Protein AF-A0A7S0TBX0-F1 (afdb_monomer_lite)

Structure (mmCIF, N/CA/C/O backbone):
data_AF-A0A7S0TBX0-F1
#
_entry.id   AF-A0A7S0TBX0-F1
#
loop_
_atom_site.group_PDB
_atom_site.id
_atom_site.type_symbol
_atom_site.label_atom_id
_atom_site.label_alt_id
_atom_site.label_comp_id
_atom_site.label_asym_id
_atom_site.label_entity_id
_atom_site.label_seq_id
_atom_site.pdbx_PDB_ins_code
_atom_site.Cartn_x
_atom_site.Cartn_y
_atom_site.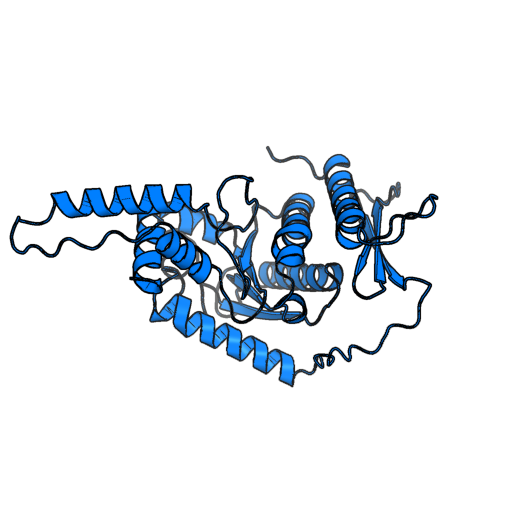Cartn_z
_atom_site.occupancy
_atom_site.B_iso_or_equiv
_atom_site.auth_seq_id
_atom_site.auth_comp_id
_atom_site.auth_asym_id
_atom_site.auth_atom_id
_atom_site.pdbx_PDB_model_num
ATOM 1 N N . GLY A 1 1 ? -6.986 20.442 -12.619 1.00 27.06 1 GLY A N 1
ATOM 2 C CA . GLY A 1 1 ? -6.125 20.319 -13.803 1.00 27.06 1 GLY A CA 1
ATOM 3 C C . GLY A 1 1 ? -4.778 19.903 -13.292 1.00 27.06 1 GLY A C 1
ATOM 4 O O . GLY A 1 1 ? -4.196 20.670 -12.537 1.00 27.06 1 GLY A O 1
ATOM 5 N N . LEU A 1 2 ? -4.399 18.658 -13.557 1.00 30.69 2 LEU A N 1
ATOM 6 C CA . LEU A 1 2 ? -3.119 18.088 -13.146 1.00 30.69 2 LEU A CA 1
ATOM 7 C C . LEU A 1 2 ? -1.989 18.675 -14.009 1.00 30.69 2 LEU A C 1
ATOM 9 O O . LEU A 1 2 ? -2.280 19.197 -15.091 1.00 30.69 2 LEU A O 1
ATOM 13 N N . PRO A 1 3 ? -0.737 18.668 -13.520 1.00 38.88 3 PRO A N 1
ATOM 14 C CA . PRO A 1 3 ? 0.398 19.069 -14.328 1.00 38.88 3 PRO A CA 1
ATOM 15 C C . PRO A 1 3 ? 0.511 18.099 -15.503 1.00 38.88 3 PRO A C 1
ATOM 17 O O . PRO A 1 3 ? 0.642 16.897 -15.311 1.00 38.88 3 PRO A O 1
ATOM 20 N N . ASP A 1 4 ? 0.426 18.673 -16.698 1.00 50.03 4 ASP A N 1
ATOM 21 C CA . ASP A 1 4 ? 0.830 18.119 -17.991 1.00 50.03 4 ASP A CA 1
ATOM 22 C C . ASP A 1 4 ? 2.037 17.176 -17.810 1.00 50.03 4 ASP A C 1
ATOM 24 O O . ASP A 1 4 ? 2.900 17.497 -16.976 1.00 50.03 4 ASP A O 1
ATOM 28 N N . ALA A 1 5 ? 2.105 16.053 -18.546 1.00 53.59 5 ALA A N 1
ATOM 29 C CA . ALA A 1 5 ? 3.255 15.136 -18.635 1.00 53.59 5 ALA A CA 1
ATOM 30 C C . ALA A 1 5 ? 4.479 15.876 -19.197 1.00 53.59 5 ALA A C 1
ATOM 32 O O . ALA A 1 5 ? 4.970 15.680 -20.306 1.00 53.59 5 ALA A O 1
ATOM 33 N N . SER A 1 6 ? 4.925 16.835 -18.413 1.00 66.81 6 SER A N 1
ATOM 34 C CA . SER A 1 6 ? 5.703 17.973 -18.819 1.00 66.81 6 SER A CA 1
ATOM 35 C C . SER A 1 6 ? 7.125 17.715 -18.387 1.00 66.81 6 SER A C 1
ATOM 37 O O . SER A 1 6 ? 7.411 17.005 -17.420 1.00 66.81 6 SER A O 1
ATOM 39 N N . THR A 1 7 ? 8.051 18.322 -19.112 1.00 70.62 7 THR A N 1
ATOM 40 C CA . THR A 1 7 ? 9.474 18.260 -18.792 1.00 70.62 7 THR A CA 1
ATOM 41 C C . THR A 1 7 ? 9.793 18.471 -17.295 1.00 70.62 7 THR A C 1
ATOM 43 O O . THR A 1 7 ? 10.629 17.720 -16.794 1.00 70.62 7 THR A O 1
ATOM 46 N N . PRO A 1 8 ? 9.114 19.371 -16.544 1.00 72.50 8 PRO A N 1
ATOM 47 C CA . PRO A 1 8 ? 9.291 19.517 -15.096 1.00 72.50 8 PRO A CA 1
ATOM 48 C C . PRO A 1 8 ? 9.040 18.254 -14.267 1.00 72.50 8 PRO A C 1
ATOM 50 O O . PRO A 1 8 ? 9.755 18.011 -13.302 1.00 72.50 8 PRO A O 1
ATOM 53 N N . LEU A 1 9 ? 8.052 17.432 -14.623 1.00 66.06 9 LEU A N 1
ATOM 54 C CA . LEU A 1 9 ? 7.728 16.219 -13.872 1.00 66.06 9 LEU A CA 1
ATOM 55 C C . LEU A 1 9 ? 8.803 15.144 -14.057 1.00 66.06 9 LEU A C 1
ATOM 57 O O . LEU A 1 9 ? 9.247 14.510 -13.102 1.00 66.06 9 LEU A O 1
ATOM 61 N N . VAL A 1 10 ? 9.271 14.991 -15.294 1.00 70.81 10 VAL A N 1
ATOM 62 C CA . VAL A 1 10 ? 10.383 14.097 -15.614 1.00 70.81 10 VAL A CA 1
ATOM 63 C C . VAL A 1 10 ? 11.691 14.573 -14.976 1.00 70.81 10 VAL A C 1
ATOM 65 O O . VAL A 1 10 ? 12.468 13.761 -14.470 1.00 70.81 10 VAL A O 1
ATOM 68 N N . GLN A 1 11 ? 11.921 15.886 -14.939 1.00 75.56 11 GLN A N 1
ATOM 69 C CA . GLN A 1 11 ? 13.038 16.473 -14.200 1.00 75.56 11 GLN A CA 1
ATOM 70 C C . GLN A 1 11 ? 12.936 16.178 -12.702 1.00 75.56 11 GLN A C 1
ATOM 72 O O . GLN A 1 11 ? 13.914 15.703 -12.135 1.00 75.56 11 GLN A O 1
ATOM 77 N N . ASN A 1 12 ? 11.754 16.333 -12.099 1.00 72.69 12 ASN A N 1
ATOM 78 C CA . ASN A 1 12 ? 11.514 15.991 -10.697 1.00 72.69 12 ASN A CA 1
ATOM 79 C C . ASN A 1 12 ? 11.826 14.511 -10.410 1.00 72.69 12 ASN A C 1
ATOM 81 O O . ASN A 1 12 ? 12.498 14.194 -9.436 1.00 72.69 12 ASN A O 1
ATOM 85 N N . PHE A 1 13 ? 11.443 13.585 -11.296 1.00 71.94 13 PHE A N 1
ATOM 86 C CA . PHE A 1 13 ? 11.823 12.177 -11.138 1.00 71.94 13 PHE A CA 1
ATOM 87 C C . PHE A 1 13 ? 13.350 11.976 -11.160 1.00 71.94 13 PHE A C 1
ATOM 89 O O . PHE A 1 13 ? 13.894 11.237 -10.337 1.00 71.94 13 PHE A O 1
ATOM 96 N N . CYS A 1 14 ? 14.064 12.640 -12.075 1.00 76.19 14 CYS A N 1
ATOM 97 C CA . CYS A 1 14 ? 15.528 12.573 -12.123 1.00 76.19 14 CYS A CA 1
ATOM 98 C C . CYS A 1 14 ? 16.164 13.160 -10.852 1.00 76.19 14 CYS A C 1
ATOM 100 O O . CYS A 1 14 ? 17.121 12.594 -10.326 1.00 76.19 14 CYS A O 1
ATOM 102 N N . GLU A 1 15 ? 15.607 14.257 -10.335 1.00 77.19 15 GLU A N 1
ATOM 103 C CA . GLU A 1 15 ? 16.015 14.883 -9.074 1.00 77.19 15 GLU A CA 1
ATOM 104 C C . GLU A 1 15 ? 15.764 13.970 -7.871 1.00 77.19 15 GLU A C 1
ATOM 106 O O . GLU A 1 15 ? 16.625 13.873 -7.003 1.00 77.19 15 GLU A O 1
ATOM 111 N N . ILE A 1 16 ? 14.645 13.239 -7.835 1.00 71.31 16 ILE A N 1
ATOM 112 C CA . ILE A 1 16 ? 14.356 12.244 -6.793 1.00 71.31 16 ILE A CA 1
ATOM 113 C C . ILE A 1 16 ? 15.412 11.132 -6.815 1.00 71.31 16 ILE A C 1
ATOM 115 O O . ILE A 1 16 ? 15.954 10.785 -5.766 1.00 71.31 16 ILE A O 1
ATOM 119 N N . VAL A 1 17 ? 15.749 10.597 -7.993 1.00 70.19 17 VAL A N 1
ATOM 120 C CA . VAL A 1 17 ? 16.795 9.567 -8.128 1.00 70.19 17 VAL A CA 1
ATOM 121 C C . VAL A 1 17 ? 18.168 10.094 -7.683 1.00 70.19 17 VAL A C 1
ATOM 123 O O . VAL A 1 17 ? 18.938 9.373 -7.046 1.00 70.19 17 VAL A O 1
ATOM 126 N N . GLU A 1 18 ? 18.469 11.364 -7.948 1.00 71.94 18 GLU A N 1
ATOM 127 C CA . GLU A 1 18 ? 19.698 12.018 -7.485 1.00 71.94 18 GLU A CA 1
ATOM 128 C C . GLU A 1 18 ? 19.690 12.300 -5.972 1.00 71.94 18 GLU A C 1
ATOM 130 O O . GLU A 1 18 ? 20.695 12.121 -5.281 1.00 71.94 18 GLU A O 1
ATOM 135 N N . TRP A 1 19 ? 18.550 12.685 -5.408 1.00 71.25 19 TRP A N 1
ATOM 136 C CA . TRP A 1 19 ? 18.401 12.829 -3.966 1.00 71.25 19 TRP A CA 1
ATOM 137 C C . TRP A 1 19 ? 18.621 11.486 -3.256 1.00 71.25 19 TRP A C 1
ATOM 139 O O . TRP A 1 19 ? 19.367 11.433 -2.272 1.00 71.25 19 TRP A O 1
ATOM 149 N N . MET A 1 20 ? 18.067 10.390 -3.795 1.00 63.75 20 MET A N 1
ATOM 150 C CA . MET A 1 20 ? 18.318 9.034 -3.290 1.00 63.75 20 MET A CA 1
ATOM 151 C C . MET A 1 20 ? 19.805 8.716 -3.277 1.00 63.75 20 MET A C 1
ATOM 153 O O . MET A 1 20 ? 20.296 8.196 -2.282 1.00 63.75 20 MET A O 1
ATOM 157 N N . ARG A 1 21 ? 20.546 9.085 -4.331 1.00 64.88 21 ARG A N 1
ATOM 158 C CA . ARG A 1 21 ? 22.006 8.963 -4.332 1.00 64.88 21 ARG A CA 1
ATOM 159 C C . ARG A 1 21 ? 22.614 9.656 -3.133 1.00 64.88 21 ARG A C 1
ATOM 161 O O . ARG A 1 21 ? 23.317 9.017 -2.360 1.00 64.88 21 ARG A O 1
ATOM 168 N N . THR A 1 22 ? 22.394 10.957 -3.000 1.00 63.06 22 THR A N 1
ATOM 169 C CA . THR A 1 22 ? 23.067 11.739 -1.956 1.00 63.06 22 THR A CA 1
ATOM 170 C C . THR A 1 22 ? 22.754 11.206 -0.560 1.00 63.06 22 THR A C 1
ATOM 172 O O . THR A 1 22 ? 23.666 11.033 0.237 1.00 63.06 22 THR A O 1
ATOM 175 N N . THR A 1 23 ? 21.498 10.834 -0.317 1.00 58.25 23 THR A N 1
ATOM 176 C CA . THR A 1 23 ? 21.022 10.357 0.986 1.00 58.25 23 THR A CA 1
ATOM 177 C C . THR A 1 23 ? 21.464 8.926 1.296 1.00 58.25 23 THR A C 1
ATOM 179 O O . THR A 1 23 ? 21.736 8.609 2.446 1.00 58.25 23 THR A O 1
ATOM 182 N N . MET A 1 24 ? 21.558 8.049 0.289 1.00 55.91 24 MET A N 1
ATOM 183 C CA . MET A 1 24 ? 21.962 6.645 0.480 1.00 55.91 24 MET A CA 1
ATOM 184 C C . MET A 1 24 ? 23.482 6.433 0.463 1.00 55.91 24 MET A C 1
ATOM 186 O O . MET A 1 24 ? 23.951 5.380 0.881 1.00 55.91 24 MET A O 1
ATOM 190 N N . THR A 1 25 ? 24.254 7.407 -0.030 1.00 58.00 25 THR A N 1
ATOM 191 C CA . THR A 1 25 ? 25.727 7.331 -0.104 1.00 58.00 25 THR A CA 1
ATOM 192 C C . THR A 1 25 ? 26.446 8.132 0.979 1.00 58.00 25 THR A C 1
ATOM 194 O O . THR A 1 25 ? 27.655 7.967 1.157 1.00 58.00 25 THR A O 1
ATOM 197 N N . SER A 1 26 ? 25.738 8.997 1.712 1.00 46.97 26 SER A N 1
ATOM 198 C CA . SER A 1 26 ? 26.344 9.839 2.739 1.00 46.97 26 SER A CA 1
ATOM 199 C C . SER A 1 26 ? 26.545 9.065 4.038 1.00 46.97 26 SER A C 1
ATOM 201 O O . SER A 1 26 ? 25.736 9.175 4.951 1.00 46.97 26 SER A O 1
ATOM 203 N N . ASP A 1 27 ? 27.636 8.308 4.114 1.00 45.06 27 ASP A N 1
ATOM 204 C CA . ASP A 1 27 ? 28.291 8.073 5.405 1.00 45.06 27 ASP A CA 1
ATOM 205 C C . ASP A 1 27 ? 29.826 7.932 5.352 1.00 45.06 27 ASP A C 1
ATOM 207 O O . ASP A 1 27 ? 30.432 7.783 6.411 1.00 45.06 27 ASP A O 1
ATOM 211 N N . SER A 1 28 ? 30.520 8.066 4.204 1.00 46.00 28 SER A N 1
ATOM 212 C CA . SER A 1 28 ? 32.000 8.120 4.279 1.00 46.00 28 SER A CA 1
ATOM 213 C C . SER A 1 28 ? 32.825 8.737 3.148 1.00 46.00 28 SER A C 1
ATOM 215 O O . SER A 1 28 ? 33.947 9.126 3.450 1.00 46.00 28 SER A O 1
ATOM 217 N N . ASP A 1 29 ? 32.369 8.866 1.899 1.00 45.38 29 ASP A N 1
ATOM 218 C CA . ASP A 1 29 ? 33.303 9.217 0.810 1.00 45.38 29 ASP A CA 1
ATOM 219 C C . ASP A 1 29 ? 32.909 10.479 0.033 1.00 45.38 29 ASP A C 1
ATOM 221 O O . ASP A 1 29 ? 32.288 10.445 -1.031 1.00 45.38 29 ASP A O 1
ATOM 225 N N . GLU A 1 30 ? 33.347 11.631 0.544 1.00 48.03 30 GLU A N 1
ATOM 226 C CA . GLU A 1 30 ? 33.528 12.824 -0.282 1.00 48.03 30 GLU A CA 1
ATOM 227 C C . GLU A 1 30 ? 34.750 12.627 -1.188 1.00 48.03 30 GLU A C 1
ATOM 229 O O . GLU A 1 30 ? 35.883 12.894 -0.788 1.00 48.03 30 GLU A O 1
ATOM 234 N N . THR A 1 31 ? 34.559 12.216 -2.446 1.00 44.03 31 THR A N 1
ATOM 235 C CA . THR A 1 31 ? 35.464 12.670 -3.515 1.00 44.03 31 THR A CA 1
ATOM 236 C C . THR A 1 31 ? 34.878 12.592 -4.928 1.00 44.03 31 THR A C 1
ATOM 238 O O . THR A 1 31 ? 34.505 11.544 -5.442 1.00 44.03 31 THR A O 1
ATOM 241 N N . THR A 1 32 ? 34.986 13.744 -5.598 1.00 42.97 32 THR A N 1
ATOM 242 C CA . THR A 1 32 ? 35.076 14.005 -7.050 1.00 42.97 32 THR A CA 1
ATOM 243 C C . THR A 1 32 ? 33.821 14.046 -7.936 1.00 42.97 32 THR A C 1
ATOM 245 O O . THR A 1 32 ? 33.108 13.075 -8.155 1.00 42.97 32 THR A O 1
ATOM 248 N N . LYS A 1 33 ? 33.644 15.240 -8.527 1.00 51.22 33 LYS A N 1
ATOM 249 C CA . LYS A 1 33 ? 32.707 15.627 -9.589 1.00 51.22 33 LYS A CA 1
ATOM 250 C C . LYS A 1 33 ? 33.219 15.181 -10.966 1.00 51.22 33 LYS A C 1
ATOM 252 O O . LYS A 1 33 ? 34.377 15.456 -11.273 1.00 51.22 33 LYS A O 1
ATOM 257 N N . ASN A 1 34 ? 32.346 14.580 -11.783 1.00 42.44 34 ASN A N 1
ATOM 258 C CA . ASN A 1 34 ? 32.056 14.966 -13.180 1.00 42.44 34 ASN A CA 1
ATOM 259 C C . ASN A 1 34 ? 30.991 14.032 -13.814 1.00 42.44 34 ASN A C 1
ATOM 261 O O . ASN A 1 34 ? 31.174 12.822 -13.884 1.00 42.44 34 ASN A O 1
ATOM 265 N N . ASP A 1 35 ? 29.884 14.639 -14.259 1.00 45.72 35 ASP A N 1
ATOM 266 C CA . ASP A 1 35 ? 28.924 14.282 -15.329 1.00 45.72 35 ASP A CA 1
ATOM 267 C C . ASP A 1 35 ? 28.340 12.857 -15.497 1.00 45.72 35 ASP A C 1
ATOM 269 O O . ASP A 1 35 ? 27.821 12.514 -16.561 1.00 45.72 35 ASP A O 1
ATOM 273 N N . ALA A 1 36 ? 28.245 12.050 -14.437 1.00 40.94 36 ALA A N 1
ATOM 274 C CA . ALA A 1 36 ? 27.310 10.915 -14.403 1.00 40.94 36 ALA A CA 1
ATOM 275 C C . ALA A 1 36 ? 26.697 10.683 -13.005 1.00 40.94 36 ALA A C 1
ATOM 277 O O . ALA A 1 36 ? 27.384 10.351 -12.041 1.00 40.94 36 ALA A O 1
ATOM 278 N N . ILE A 1 37 ? 25.374 10.858 -12.937 1.00 48.72 37 ILE A N 1
ATOM 279 C CA . ILE A 1 37 ? 24.465 10.778 -11.774 1.00 48.72 37 ILE A CA 1
ATOM 280 C C . ILE A 1 37 ? 24.397 9.331 -11.261 1.00 48.72 37 ILE A C 1
ATOM 282 O O . ILE A 1 37 ? 24.228 8.434 -12.078 1.00 48.72 37 ILE A O 1
ATOM 286 N N . SER A 1 38 ? 24.587 9.080 -9.958 1.00 39.62 38 SER A N 1
ATOM 287 C CA . SER A 1 38 ? 24.980 7.736 -9.488 1.00 39.62 38 SER A CA 1
ATOM 288 C C . SER A 1 38 ? 24.600 7.288 -8.037 1.00 39.62 38 SER A C 1
ATOM 290 O O . SER A 1 38 ? 25.426 7.450 -7.149 1.00 39.62 38 SER A O 1
ATOM 292 N N . ALA A 1 39 ? 23.455 6.642 -7.741 1.00 44.56 39 ALA A N 1
ATOM 293 C CA . ALA A 1 39 ? 23.039 6.223 -6.367 1.00 44.56 39 ALA A CA 1
ATOM 294 C C . ALA A 1 39 ? 23.514 4.838 -5.869 1.00 44.56 39 ALA A C 1
ATOM 296 O O . ALA A 1 39 ? 23.017 3.844 -6.378 1.00 44.56 39 ALA A O 1
ATOM 297 N N . VAL A 1 40 ? 24.381 4.733 -4.846 1.00 48.28 40 VAL A N 1
ATOM 298 C CA . VAL A 1 40 ? 24.902 3.432 -4.353 1.00 48.28 40 VAL A CA 1
ATOM 299 C C . VAL A 1 40 ? 23.925 2.715 -3.397 1.00 48.28 40 VAL A C 1
ATOM 301 O O . VAL A 1 40 ? 23.662 3.203 -2.306 1.00 48.28 40 VAL A O 1
ATOM 304 N N . TYR A 1 41 ? 23.463 1.513 -3.754 1.00 48.78 41 TYR A N 1
ATOM 305 C CA . TYR A 1 41 ? 22.804 0.532 -2.881 1.00 48.78 41 TYR A CA 1
ATOM 306 C C . TYR A 1 41 ? 23.353 -0.871 -3.199 1.00 48.78 41 TYR A C 1
ATOM 308 O O . TYR A 1 41 ? 23.362 -1.295 -4.358 1.00 48.78 41 TYR A O 1
ATOM 316 N N . ASN A 1 42 ? 23.863 -1.595 -2.193 1.00 56.12 42 ASN A N 1
ATOM 317 C CA . ASN A 1 42 ? 24.517 -2.909 -2.356 1.00 56.12 42 ASN A CA 1
ATOM 318 C C . ASN A 1 42 ? 25.659 -2.935 -3.398 1.00 56.12 42 ASN A C 1
ATOM 320 O O . ASN A 1 42 ? 25.803 -3.898 -4.150 1.00 56.12 42 ASN A O 1
ATOM 324 N N . GLY A 1 43 ? 26.457 -1.864 -3.479 1.00 60.12 43 GLY A N 1
ATOM 325 C CA . GLY A 1 43 ? 27.540 -1.749 -4.464 1.00 60.12 43 GLY A CA 1
ATOM 326 C C . GLY A 1 43 ? 27.062 -1.456 -5.890 1.00 60.12 43 GLY A C 1
ATOM 327 O O . GLY A 1 43 ? 27.843 -1.583 -6.828 1.00 60.12 43 GLY A O 1
ATOM 328 N N . PHE A 1 44 ? 25.802 -1.059 -6.080 1.00 57.25 44 PHE A N 1
ATOM 329 C CA . PHE A 1 44 ? 25.268 -0.629 -7.371 1.00 57.25 44 PHE A CA 1
ATOM 330 C C . PHE A 1 44 ? 24.807 0.803 -7.317 1.00 57.25 44 PHE A C 1
ATOM 332 O O . PHE A 1 44 ? 24.099 1.186 -6.406 1.00 57.25 44 PHE A O 1
ATOM 339 N N . VAL A 1 45 ? 25.174 1.537 -8.344 1.00 65.50 45 VAL A N 1
ATOM 340 C CA . VAL A 1 45 ? 24.876 2.923 -8.603 1.00 65.50 45 VAL A CA 1
ATOM 341 C C . VAL A 1 45 ? 23.632 3.043 -9.500 1.00 65.50 45 VAL A C 1
ATOM 343 O O . VAL A 1 45 ? 23.616 2.449 -10.578 1.00 65.50 45 VAL A O 1
ATOM 346 N N . LEU A 1 46 ? 22.621 3.830 -9.118 1.00 64.38 46 LEU A N 1
ATOM 347 C CA . LEU A 1 46 ? 21.504 4.186 -9.994 1.00 64.38 46 LEU A CA 1
ATOM 348 C C . LEU A 1 46 ? 21.703 5.546 -10.676 1.00 64.38 46 LEU A C 1
ATOM 350 O O . LEU A 1 46 ? 21.801 6.572 -10.006 1.00 64.38 46 LEU A O 1
ATOM 354 N N . LYS A 1 47 ? 21.658 5.553 -12.008 1.00 74.25 47 LYS A N 1
ATOM 355 C CA . LYS A 1 47 ? 21.573 6.746 -12.846 1.00 74.25 47 LYS A CA 1
ATOM 356 C C . LYS A 1 47 ? 20.175 6.901 -13.443 1.00 74.25 47 LYS A C 1
ATOM 358 O O . LYS A 1 47 ? 19.666 5.964 -14.055 1.00 74.25 47 LYS A O 1
ATOM 363 N N . ALA A 1 48 ? 19.584 8.087 -13.318 1.00 76.62 48 ALA A N 1
ATOM 364 C CA . ALA A 1 48 ? 18.447 8.510 -14.133 1.00 76.62 48 ALA A CA 1
ATOM 365 C C . ALA A 1 48 ? 18.885 9.615 -15.092 1.00 76.62 48 ALA A C 1
ATOM 367 O O . ALA A 1 48 ? 19.577 10.552 -14.696 1.00 76.62 48 ALA A O 1
ATOM 368 N N . GLU A 1 49 ? 18.494 9.498 -16.355 1.00 81.44 49 GLU A N 1
ATOM 369 C CA . GLU A 1 49 ? 18.821 10.465 -17.393 1.00 81.44 49 GLU A CA 1
ATOM 370 C C . GLU A 1 49 ? 17.580 10.778 -18.219 1.00 81.44 49 GLU A C 1
ATOM 372 O O . GLU A 1 49 ? 16.964 9.889 -18.810 1.00 81.44 49 GLU A O 1
ATOM 377 N N . PHE A 1 50 ? 17.223 12.059 -18.277 1.00 80.31 50 PHE A N 1
ATOM 378 C CA . PHE A 1 50 ? 16.178 12.525 -19.171 1.00 80.31 50 PHE A CA 1
ATOM 379 C C . PHE A 1 50 ? 16.669 12.470 -20.624 1.00 80.31 50 PHE A C 1
ATOM 381 O O . PHE A 1 50 ? 17.594 13.193 -21.001 1.00 80.31 50 PHE A O 1
ATOM 388 N N . ILE A 1 51 ? 16.037 11.633 -21.446 1.00 83.69 51 ILE A N 1
ATOM 389 C CA . ILE A 1 51 ? 16.329 11.522 -22.872 1.00 83.69 51 ILE A CA 1
ATOM 390 C C . ILE A 1 51 ? 15.548 12.607 -23.617 1.00 83.69 51 ILE A C 1
ATOM 392 O O . ILE A 1 51 ? 14.331 12.526 -23.783 1.00 83.69 51 ILE A O 1
ATOM 396 N N . LYS A 1 52 ? 16.273 13.612 -24.113 1.00 75.44 52 LYS A N 1
ATOM 397 C CA . LYS A 1 52 ? 15.757 14.608 -25.061 1.00 75.44 52 LYS A CA 1
ATOM 398 C C . LYS A 1 52 ? 15.972 14.115 -26.492 1.00 75.44 52 LYS A C 1
ATOM 400 O O . LYS A 1 52 ? 16.855 14.606 -27.189 1.00 75.44 52 LYS A O 1
ATOM 405 N N . GLU A 1 53 ? 15.217 13.112 -26.919 1.00 77.88 53 GLU A N 1
ATOM 406 C CA . GLU A 1 53 ? 15.220 12.687 -28.322 1.00 77.88 53 GLU A CA 1
ATOM 407 C C . GLU A 1 53 ? 14.115 13.415 -29.089 1.00 77.88 53 GLU A C 1
ATOM 409 O O . GLU A 1 53 ? 12.944 13.282 -28.757 1.00 77.88 53 GLU A O 1
ATOM 414 N N . GLU A 1 54 ? 14.474 14.131 -30.161 1.00 67.56 54 GLU A N 1
ATOM 415 C CA . GLU A 1 54 ? 13.522 14.863 -31.024 1.00 67.56 54 GLU A CA 1
ATOM 416 C C . GLU A 1 54 ? 12.457 13.966 -31.680 1.00 67.56 54 GLU A C 1
ATOM 418 O O . GLU A 1 54 ? 11.494 14.467 -32.250 1.00 67.56 54 GLU A O 1
ATOM 423 N N . LYS A 1 55 ? 12.639 12.641 -31.641 1.00 76.50 55 LYS A N 1
ATOM 424 C CA . LYS A 1 55 ? 11.731 11.655 -32.243 1.00 76.50 55 LYS A CA 1
ATOM 425 C C . LYS A 1 55 ? 10.735 11.048 -31.260 1.00 76.50 55 LYS A C 1
ATOM 427 O O . LYS A 1 55 ? 9.867 10.295 -31.695 1.00 76.50 55 LYS A O 1
ATOM 432 N N . LEU A 1 56 ? 10.892 11.300 -29.964 1.00 65.50 56 LEU A N 1
ATOM 433 C CA . LEU A 1 56 ? 9.971 10.810 -28.951 1.00 65.50 56 LEU A CA 1
ATOM 434 C C . LEU A 1 56 ? 9.028 11.956 -28.592 1.00 65.50 56 LEU A C 1
ATOM 436 O O . LEU A 1 56 ? 9.442 12.935 -27.980 1.00 65.50 56 LEU A O 1
ATOM 440 N N . ASP A 1 57 ? 7.753 11.811 -28.948 1.00 74.50 57 ASP A N 1
ATOM 441 C CA . ASP A 1 57 ? 6.704 12.786 -28.605 1.00 74.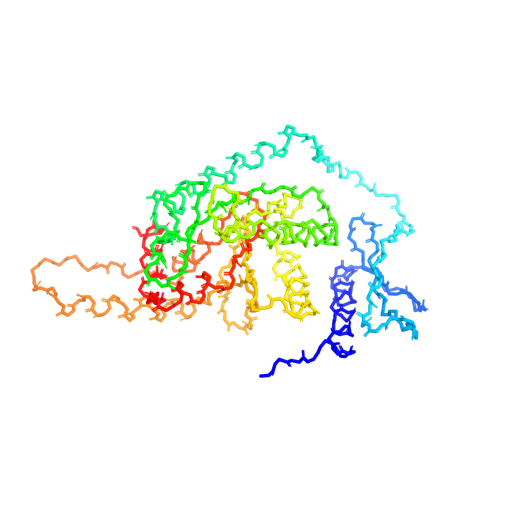50 57 ASP A CA 1
ATOM 442 C C . ASP A 1 57 ? 6.399 12.826 -27.094 1.00 74.50 57 ASP A C 1
ATOM 444 O O . ASP A 1 57 ? 5.609 13.647 -26.635 1.00 74.50 57 ASP A O 1
ATOM 448 N N . ILE A 1 58 ? 7.027 11.942 -26.312 1.00 70.88 58 ILE A N 1
ATOM 449 C CA . ILE A 1 58 ? 6.831 11.799 -24.872 1.00 70.88 58 ILE A CA 1
ATOM 450 C C . ILE A 1 58 ? 8.157 11.969 -24.112 1.00 70.88 58 ILE A C 1
ATOM 452 O O . ILE A 1 58 ? 9.162 11.334 -24.459 1.00 70.88 58 ILE A O 1
ATOM 456 N N . PRO A 1 59 ? 8.186 12.786 -23.042 1.00 71.56 59 PRO A N 1
ATOM 457 C CA . PRO A 1 59 ? 9.334 12.876 -22.150 1.00 71.56 59 PRO A CA 1
ATOM 458 C C . PRO A 1 59 ? 9.740 11.497 -21.615 1.00 71.56 59 PRO A C 1
ATOM 460 O O . PRO A 1 59 ? 8.969 10.830 -20.933 1.00 71.56 59 PRO A O 1
ATOM 463 N N . THR A 1 60 ? 10.960 11.060 -21.932 1.00 72.06 60 THR A N 1
ATOM 464 C CA . THR A 1 60 ? 11.429 9.699 -21.634 1.00 72.06 60 THR A CA 1
ATOM 465 C C . THR A 1 60 ? 12.606 9.730 -20.667 1.00 72.06 60 THR A C 1
ATOM 467 O O . THR A 1 60 ? 13.531 10.519 -20.836 1.00 72.06 60 THR A O 1
ATOM 470 N N . ILE A 1 61 ? 12.608 8.848 -19.667 1.00 74.25 61 ILE A N 1
ATOM 471 C CA . ILE A 1 61 ? 13.723 8.693 -18.724 1.00 74.25 61 ILE A CA 1
ATOM 472 C C . ILE A 1 61 ? 14.403 7.354 -18.975 1.00 74.25 61 ILE A C 1
ATOM 474 O O . ILE A 1 61 ? 13.757 6.307 -18.949 1.00 74.25 61 ILE A O 1
ATOM 478 N N . ARG A 1 62 ? 15.723 7.377 -19.165 1.00 78.25 62 ARG A N 1
ATOM 479 C CA . ARG A 1 62 ? 16.551 6.175 -19.082 1.00 78.25 62 ARG A CA 1
ATOM 480 C C . ARG A 1 62 ? 17.010 5.985 -17.655 1.00 78.25 62 ARG A C 1
ATOM 482 O O . ARG A 1 62 ? 17.597 6.886 -17.063 1.00 78.25 62 ARG A O 1
ATOM 489 N N . LEU A 1 63 ? 16.799 4.781 -17.147 1.00 71.88 63 LEU A N 1
ATOM 490 C CA . LEU A 1 63 ? 17.347 4.362 -15.873 1.00 71.88 63 LEU A CA 1
ATOM 491 C C . LEU A 1 63 ? 18.413 3.298 -16.101 1.00 71.88 63 LEU A C 1
ATOM 493 O O . LEU A 1 63 ? 18.166 2.310 -16.791 1.00 71.88 63 LEU A O 1
ATOM 497 N N . GLU A 1 64 ? 19.593 3.498 -15.528 1.00 73.56 64 GLU A N 1
ATOM 498 C CA . GLU A 1 64 ? 20.734 2.604 -15.695 1.00 73.56 64 GLU A CA 1
ATOM 499 C C . GLU A 1 64 ? 21.308 2.201 -14.339 1.00 73.56 64 GLU A C 1
ATOM 501 O O . GLU A 1 64 ? 21.583 3.040 -13.480 1.00 73.56 64 GLU A O 1
ATOM 506 N N . ARG A 1 65 ? 21.506 0.893 -14.162 1.00 67.50 65 ARG A N 1
ATOM 507 C CA . ARG A 1 65 ? 22.181 0.316 -13.001 1.00 67.50 65 ARG A CA 1
ATOM 508 C C . ARG A 1 65 ? 23.652 0.101 -13.341 1.00 67.50 65 ARG A C 1
ATOM 510 O O . ARG A 1 65 ? 23.966 -0.700 -14.216 1.00 67.50 65 ARG A O 1
ATOM 517 N N . ILE A 1 66 ? 24.541 0.763 -12.614 1.00 72.81 66 ILE A N 1
ATOM 518 C CA . ILE A 1 66 ? 25.992 0.710 -12.804 1.00 72.81 66 ILE A CA 1
ATOM 519 C C . ILE A 1 66 ? 26.604 -0.036 -11.615 1.00 72.81 66 ILE A C 1
ATOM 521 O O . ILE A 1 66 ? 26.287 0.253 -10.468 1.00 72.81 66 ILE A O 1
ATOM 525 N N . SER A 1 67 ? 27.471 -1.018 -11.845 1.00 66.12 67 SER A N 1
ATOM 526 C CA . SER A 1 67 ? 28.227 -1.644 -10.751 1.00 66.12 67 SER A CA 1
ATOM 527 C C . SER A 1 67 ? 29.246 -0.639 -10.212 1.00 66.12 67 SER A C 1
ATOM 529 O O . SER A 1 67 ? 30.043 -0.116 -10.991 1.00 66.12 67 SER A O 1
ATOM 531 N N . SER A 1 68 ? 29.235 -0.357 -8.908 1.00 61.78 68 SER A N 1
ATOM 532 C CA . SER A 1 68 ? 30.219 0.539 -8.302 1.00 61.78 68 SER A CA 1
ATOM 533 C C . SER A 1 68 ? 31.611 -0.069 -8.474 1.00 61.78 68 SER A C 1
ATOM 535 O O . SER A 1 68 ? 31.832 -1.213 -8.061 1.00 61.78 68 SER A O 1
ATOM 537 N N . PRO A 1 69 ? 32.570 0.648 -9.079 1.00 62.47 69 PRO A N 1
ATOM 538 C CA . PRO A 1 69 ? 33.957 0.253 -8.974 1.00 62.47 69 PRO A CA 1
ATOM 539 C C . PRO A 1 69 ? 34.385 0.471 -7.515 1.00 62.47 69 PRO A C 1
ATOM 541 O O . PRO A 1 69 ? 33.967 1.439 -6.890 1.00 62.47 69 PRO A O 1
ATOM 544 N N . VAL A 1 70 ? 35.262 -0.393 -7.007 1.00 55.09 70 VAL A N 1
ATOM 545 C CA . VAL A 1 70 ? 35.975 -0.309 -5.714 1.00 55.09 70 VAL A CA 1
ATOM 546 C C . VAL A 1 70 ? 35.374 -1.093 -4.535 1.00 55.09 70 VAL A C 1
ATOM 548 O O . VAL A 1 70 ? 34.276 -0.840 -4.058 1.00 55.09 70 VAL A O 1
ATOM 551 N N . GLY A 1 71 ? 36.229 -1.983 -4.009 1.00 51.06 71 GLY A N 1
ATOM 552 C CA . GLY A 1 71 ? 36.294 -2.349 -2.594 1.00 51.06 71 GLY A CA 1
ATOM 553 C C . GLY A 1 71 ? 35.761 -3.736 -2.265 1.00 51.06 71 GLY A C 1
ATOM 554 O O . GLY A 1 71 ? 34.570 -3.904 -2.061 1.00 51.06 71 GLY A O 1
ATOM 555 N N . SER A 1 72 ? 36.651 -4.725 -2.157 1.00 50.53 72 SER A N 1
ATOM 556 C CA . SER A 1 72 ? 36.380 -6.061 -1.610 1.00 50.53 72 SER A CA 1
ATOM 557 C C . SER A 1 72 ? 35.489 -6.000 -0.359 1.00 50.53 72 SER A C 1
ATOM 559 O O . SER A 1 72 ? 35.961 -5.658 0.726 1.00 50.53 72 SER A O 1
ATOM 561 N N . SER A 1 73 ? 34.207 -6.327 -0.511 1.00 49.22 73 SER A N 1
ATOM 562 C CA . SER A 1 73 ? 33.232 -6.304 0.574 1.00 49.22 73 SER A CA 1
ATOM 563 C C . SER A 1 73 ? 33.541 -7.403 1.588 1.00 49.22 73 SER A C 1
ATOM 565 O O . SER A 1 73 ? 33.580 -8.590 1.254 1.00 49.22 73 SER A O 1
ATOM 567 N N . THR A 1 74 ? 33.708 -7.012 2.845 1.00 46.50 74 THR A N 1
ATOM 568 C CA . THR A 1 74 ? 33.696 -7.904 4.001 1.00 46.50 74 THR A CA 1
ATOM 569 C C . THR A 1 74 ? 32.331 -8.588 4.124 1.00 46.50 74 THR A C 1
ATOM 571 O O . THR A 1 74 ? 31.392 -8.024 4.671 1.00 46.50 74 THR A O 1
ATOM 574 N N . GLY A 1 75 ? 32.221 -9.797 3.574 1.00 42.72 75 GLY A N 1
ATOM 575 C CA . GLY A 1 75 ? 31.698 -10.997 4.241 1.00 42.72 75 GLY A CA 1
ATOM 576 C C . GLY A 1 75 ? 30.341 -10.992 4.956 1.00 42.72 75 GLY A C 1
ATOM 577 O O . GLY A 1 75 ? 30.124 -11.901 5.753 1.00 42.72 75 GLY A O 1
ATOM 578 N N . HIS A 1 76 ? 29.417 -10.062 4.715 1.00 48.31 76 HIS A N 1
ATOM 579 C CA . HIS A 1 76 ? 28.019 -10.299 5.080 1.00 48.31 76 HIS A CA 1
ATOM 580 C C . HIS A 1 76 ? 27.356 -11.126 3.976 1.00 48.31 76 HIS A C 1
ATOM 582 O O . HIS A 1 76 ? 26.872 -10.589 2.983 1.00 48.31 76 HIS A O 1
ATOM 588 N N . GLU A 1 77 ? 27.364 -12.452 4.146 1.00 46.06 77 GLU A N 1
ATOM 589 C CA . GLU A 1 77 ? 26.554 -13.382 3.355 1.00 46.06 77 GLU A CA 1
ATOM 590 C C . GLU A 1 77 ? 25.062 -13.078 3.575 1.00 46.06 77 GLU A C 1
ATOM 592 O O . GLU A 1 77 ? 24.376 -13.709 4.383 1.00 46.06 77 GLU A O 1
ATOM 597 N N . HIS A 1 78 ? 24.535 -12.088 2.857 1.00 54.72 78 HIS A N 1
ATOM 598 C CA . HIS A 1 78 ? 23.100 -11.967 2.665 1.00 54.72 78 HIS A CA 1
ATOM 599 C C . HIS A 1 78 ? 22.660 -13.159 1.821 1.00 54.72 78 HIS A C 1
ATOM 601 O O . HIS A 1 78 ? 22.917 -13.215 0.619 1.00 54.72 78 HIS A O 1
ATOM 607 N N . LYS A 1 79 ? 22.030 -14.143 2.477 1.00 54.66 79 LYS A N 1
ATOM 608 C CA . LYS A 1 79 ? 21.415 -15.291 1.807 1.00 54.66 79 LYS A CA 1
ATOM 609 C C . LYS A 1 79 ? 20.473 -14.778 0.731 1.00 54.66 79 LYS A C 1
ATOM 611 O O . LYS A 1 79 ? 19.454 -14.164 1.033 1.00 54.66 79 LYS A O 1
ATOM 616 N N . GLU A 1 80 ? 20.844 -15.029 -0.514 1.00 60.88 80 GLU A N 1
ATOM 617 C CA . GLU A 1 80 ? 20.031 -14.704 -1.668 1.00 60.88 80 GLU A CA 1
ATOM 618 C C . GLU A 1 80 ? 18.701 -15.446 -1.576 1.00 60.88 80 GLU A C 1
ATOM 620 O O . GLU A 1 80 ? 18.672 -16.671 -1.424 1.00 60.88 80 GLU A O 1
ATOM 625 N N . ILE A 1 81 ? 17.596 -14.694 -1.576 1.00 66.88 81 ILE A N 1
ATOM 626 C CA . ILE A 1 81 ? 16.274 -15.295 -1.667 1.00 66.88 81 ILE A CA 1
ATOM 627 C C . ILE A 1 81 ? 16.154 -15.784 -3.104 1.00 66.88 81 ILE A C 1
ATOM 629 O O . ILE A 1 81 ? 15.981 -15.000 -4.033 1.00 66.88 81 ILE A O 1
ATOM 633 N N . ASP A 1 82 ? 16.303 -17.093 -3.279 1.00 71.88 82 ASP A N 1
ATOM 634 C CA . ASP A 1 82 ? 16.139 -17.739 -4.572 1.00 71.88 82 ASP A CA 1
ATOM 635 C C . ASP A 1 82 ? 14.738 -17.420 -5.114 1.00 71.88 82 ASP A C 1
ATOM 637 O O . ASP A 1 82 ? 13.733 -17.835 -4.525 1.00 71.88 82 ASP A O 1
ATOM 641 N N . ALA A 1 83 ? 14.675 -16.698 -6.239 1.00 78.12 83 ALA A N 1
ATOM 642 C CA . ALA A 1 83 ? 13.456 -16.313 -6.959 1.00 78.12 83 ALA A CA 1
ATOM 643 C C . ALA A 1 83 ? 12.766 -17.517 -7.636 1.00 78.12 83 ALA A C 1
ATOM 645 O O . ALA A 1 83 ? 12.171 -17.421 -8.710 1.00 78.12 83 ALA A O 1
ATOM 646 N N . SER A 1 84 ? 12.866 -18.688 -7.015 1.00 85.19 84 SER A N 1
ATOM 647 C CA . SER A 1 84 ? 12.218 -19.908 -7.450 1.00 85.19 84 SER A CA 1
ATOM 648 C C . SER A 1 84 ? 10.689 -19.759 -7.386 1.00 85.19 84 SER A C 1
ATOM 650 O O . SER A 1 84 ? 10.158 -19.124 -6.466 1.00 85.19 84 SER A O 1
ATOM 652 N N . PRO A 1 85 ? 9.937 -20.451 -8.263 1.00 84.38 85 PRO A N 1
ATOM 653 C CA . PRO A 1 85 ? 8.475 -20.515 -8.171 1.00 84.38 85 PRO A CA 1
ATOM 654 C C . PRO A 1 85 ? 7.973 -20.987 -6.796 1.00 84.38 85 PRO A C 1
ATOM 656 O O . PRO A 1 85 ? 6.860 -20.676 -6.375 1.00 84.38 85 PRO A O 1
ATOM 659 N N . SER A 1 86 ? 8.787 -21.753 -6.062 1.00 90.06 86 SER A N 1
ATOM 660 C CA . SER A 1 86 ? 8.476 -22.165 -4.693 1.00 90.06 86 SER A CA 1
ATOM 661 C C . SER A 1 86 ? 8.489 -20.983 -3.718 1.00 90.06 86 SER A C 1
ATOM 663 O O . SER A 1 86 ? 7.597 -20.884 -2.873 1.00 90.06 86 SER A O 1
ATOM 665 N N . ALA A 1 87 ? 9.466 -20.079 -3.828 1.00 89.38 87 ALA A N 1
ATOM 666 C CA . ALA A 1 87 ? 9.566 -18.902 -2.969 1.00 89.38 87 ALA A CA 1
ATOM 667 C C . ALA A 1 87 ? 8.387 -17.945 -3.190 1.00 89.38 87 ALA A C 1
ATOM 669 O O . ALA A 1 87 ? 7.745 -17.532 -2.221 1.00 89.38 87 ALA A O 1
ATOM 670 N N . GLU A 1 88 ? 8.035 -17.679 -4.451 1.00 93.25 88 GLU A N 1
ATOM 671 C CA . GLU A 1 88 ? 6.882 -16.841 -4.806 1.00 93.25 88 GLU A CA 1
ATOM 672 C C . GLU A 1 88 ? 5.584 -17.405 -4.213 1.00 93.25 88 GLU A C 1
ATOM 674 O O . GLU A 1 88 ? 4.835 -16.700 -3.534 1.00 93.25 88 GLU A O 1
ATOM 679 N N . ASN A 1 89 ? 5.351 -18.711 -4.374 1.00 93.88 89 ASN A N 1
ATOM 680 C CA . ASN A 1 89 ? 4.181 -19.379 -3.809 1.00 93.88 89 ASN A CA 1
ATOM 681 C C . ASN A 1 89 ? 4.115 -19.269 -2.278 1.00 93.88 89 ASN A C 1
ATOM 683 O O . ASN A 1 89 ? 3.027 -19.122 -1.712 1.00 93.88 89 ASN A O 1
ATOM 687 N N . ILE A 1 90 ? 5.257 -19.339 -1.587 1.00 94.12 90 ILE A N 1
ATOM 688 C CA . ILE A 1 90 ? 5.318 -19.184 -0.128 1.00 94.12 90 ILE A CA 1
ATOM 689 C C . ILE A 1 90 ? 4.954 -17.754 0.279 1.00 94.12 90 ILE A C 1
ATOM 691 O O . ILE A 1 90 ? 4.143 -17.586 1.195 1.00 94.12 90 ILE A O 1
ATOM 695 N N . ILE A 1 91 ? 5.513 -16.746 -0.393 1.00 95.62 91 ILE A N 1
ATOM 696 C CA . ILE A 1 91 ? 5.237 -15.327 -0.124 1.00 95.62 91 ILE A CA 1
ATOM 697 C C . ILE A 1 91 ? 3.764 -15.023 -0.377 1.00 95.62 91 ILE A C 1
ATOM 699 O O . ILE A 1 91 ? 3.066 -14.590 0.539 1.00 95.62 91 ILE A O 1
ATOM 703 N N . ASN A 1 92 ? 3.243 -15.379 -1.552 1.00 96.50 92 ASN A N 1
ATOM 704 C CA . ASN A 1 92 ? 1.840 -15.164 -1.901 1.00 96.50 92 ASN A CA 1
ATOM 705 C C . ASN A 1 92 ? 0.900 -15.874 -0.916 1.00 96.50 92 ASN A C 1
ATOM 707 O O . ASN A 1 92 ? -0.095 -15.300 -0.470 1.00 96.50 92 ASN A O 1
ATOM 711 N N . LYS A 1 93 ? 1.232 -17.097 -0.481 1.00 96.12 93 LYS A N 1
ATOM 712 C CA . LYS A 1 93 ? 0.463 -17.811 0.552 1.00 96.12 93 LYS A CA 1
ATOM 713 C C . LYS A 1 93 ? 0.475 -17.083 1.899 1.00 96.12 93 LYS A C 1
ATOM 715 O O . LYS A 1 93 ? -0.543 -17.090 2.592 1.00 96.12 93 LYS A O 1
ATOM 720 N N . ARG A 1 94 ? 1.599 -16.481 2.301 1.00 95.50 94 ARG A N 1
ATOM 721 C CA . ARG A 1 94 ? 1.698 -15.689 3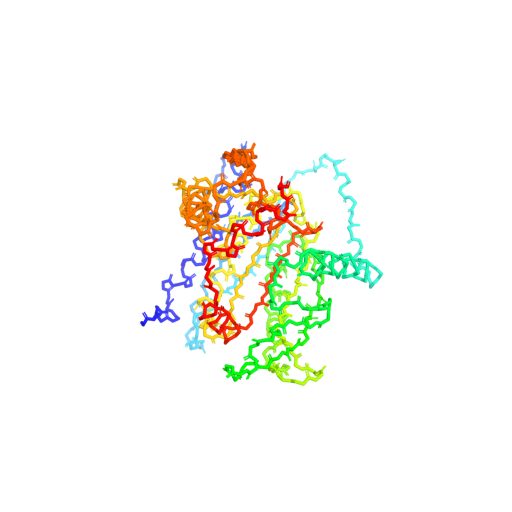.540 1.00 95.50 94 ARG A CA 1
ATOM 722 C C . ARG A 1 94 ? 0.896 -14.395 3.437 1.00 95.50 94 ARG A C 1
ATOM 724 O O . ARG A 1 94 ? 0.118 -14.119 4.347 1.00 95.50 94 ARG A O 1
ATOM 731 N N . THR A 1 95 ? 1.009 -13.671 2.326 1.00 97.56 95 THR A N 1
ATOM 732 C CA . THR A 1 95 ? 0.240 -12.446 2.066 1.00 97.56 95 THR A CA 1
ATOM 733 C C . THR A 1 95 ? -1.261 -12.729 2.077 1.00 97.56 95 THR A C 1
ATOM 735 O O . THR A 1 95 ? -2.006 -12.051 2.777 1.00 97.56 95 THR A O 1
ATOM 738 N N . ARG A 1 96 ? -1.714 -13.810 1.431 1.00 97.88 96 ARG A N 1
ATOM 739 C CA . ARG A 1 96 ? -3.120 -14.251 1.473 1.00 97.88 96 ARG A CA 1
ATOM 740 C C . ARG A 1 96 ? -3.612 -14.581 2.877 1.00 97.88 96 ARG A C 1
ATOM 742 O O . ARG A 1 96 ? -4.702 -14.170 3.260 1.00 97.88 96 ARG A O 1
ATOM 749 N N . LYS A 1 97 ? -2.809 -15.299 3.671 1.00 96.31 97 LYS A N 1
ATOM 750 C CA . LYS A 1 97 ? -3.142 -15.577 5.078 1.00 96.31 97 LYS A CA 1
ATOM 751 C C . LYS A 1 97 ? -3.254 -14.296 5.901 1.00 96.31 97 LYS A C 1
ATOM 753 O O . LYS A 1 97 ? -4.111 -14.220 6.775 1.00 96.31 97 LYS A O 1
ATOM 758 N N . TRP A 1 98 ? -2.406 -13.307 5.631 1.00 97.06 98 TRP A N 1
ATOM 759 C CA . TRP A 1 98 ? -2.510 -11.997 6.262 1.00 97.06 98 TRP A CA 1
ATOM 760 C C . TRP A 1 98 ? -3.788 -11.264 5.838 1.00 97.06 98 TRP A C 1
ATOM 762 O O . TRP A 1 98 ? -4.497 -10.788 6.717 1.00 97.06 98 TRP A O 1
ATOM 772 N N . VAL A 1 99 ? -4.149 -11.256 4.548 1.00 97.38 99 VAL A N 1
ATOM 773 C CA . VAL A 1 99 ? -5.424 -10.681 4.072 1.00 97.38 99 VAL A CA 1
ATOM 774 C C . VAL A 1 99 ? -6.608 -11.346 4.769 1.00 97.38 99 VAL A C 1
ATOM 776 O O . VAL A 1 99 ? -7.464 -10.659 5.320 1.00 97.38 99 VAL A O 1
ATOM 779 N N . GLN A 1 100 ? -6.630 -12.680 4.794 1.00 97.19 100 GLN A N 1
ATOM 780 C CA . GLN A 1 100 ? -7.684 -13.451 5.447 1.00 97.19 100 GLN A CA 1
ATOM 781 C C . GLN A 1 100 ? -7.810 -13.086 6.932 1.00 97.19 100 GLN A C 1
ATOM 783 O O . GLN A 1 100 ? -8.899 -12.794 7.412 1.00 97.19 100 GLN A O 1
ATOM 788 N N . ARG A 1 101 ? -6.695 -13.044 7.661 1.00 94.00 101 ARG A N 1
ATOM 789 C CA . ARG A 1 101 ? -6.719 -12.750 9.095 1.00 94.00 101 ARG A CA 1
ATOM 790 C C . ARG A 1 101 ? -7.066 -11.289 9.389 1.00 94.00 101 ARG A C 1
ATOM 792 O O . ARG A 1 101 ? -7.910 -11.005 10.228 1.00 94.00 101 ARG A O 1
ATOM 799 N N . ILE A 1 102 ? -6.381 -10.352 8.744 1.00 93.12 102 ILE A N 1
ATOM 800 C CA . ILE A 1 102 ? -6.437 -8.933 9.112 1.00 93.12 102 ILE A CA 1
ATOM 801 C C . ILE A 1 102 ? -7.580 -8.225 8.392 1.00 93.12 102 ILE A C 1
ATOM 803 O O . ILE A 1 102 ? -8.391 -7.554 9.021 1.00 93.12 102 ILE A O 1
ATOM 807 N N . LEU A 1 103 ? -7.679 -8.364 7.072 1.00 95.31 103 LEU A N 1
ATOM 808 C CA . LEU A 1 103 ? -8.677 -7.613 6.313 1.00 95.31 103 LEU A CA 1
ATOM 809 C C . LEU A 1 103 ? -10.067 -8.243 6.425 1.00 95.31 103 LEU A C 1
ATOM 811 O O . LEU A 1 103 ? -11.038 -7.499 6.540 1.00 95.31 103 LEU A O 1
ATOM 815 N N . VAL A 1 104 ? -10.153 -9.579 6.444 1.00 95.50 104 VAL A N 1
ATOM 816 C CA . VAL A 1 104 ? -11.432 -10.310 6.460 1.00 95.50 104 VAL A CA 1
ATOM 817 C C . VAL A 1 104 ? -11.900 -10.630 7.880 1.00 95.50 104 VAL A C 1
ATOM 819 O O . VAL A 1 104 ? -12.962 -10.160 8.277 1.00 95.50 104 VAL A O 1
ATOM 822 N N . GLU A 1 105 ? -11.139 -11.411 8.653 1.00 94.62 105 GLU A N 1
ATOM 823 C CA . GLU A 1 105 ? -11.580 -11.910 9.969 1.00 94.62 105 GLU A CA 1
ATOM 824 C C . GLU A 1 105 ? -11.666 -10.803 11.024 1.00 94.62 105 GLU A C 1
ATOM 826 O O . GLU A 1 105 ? -12.679 -10.702 11.712 1.00 94.62 105 GLU A O 1
ATOM 831 N N . LEU A 1 106 ? -10.652 -9.935 11.120 1.00 92.88 106 LEU A N 1
ATOM 832 C CA . LEU A 1 106 ? -10.725 -8.743 11.977 1.00 92.88 106 LEU A CA 1
ATOM 833 C C . LEU A 1 106 ? -11.593 -7.631 11.366 1.00 92.88 106 LEU A C 1
ATOM 835 O O . LEU A 1 106 ? -11.965 -6.684 12.055 1.00 92.88 106 LEU A O 1
ATOM 839 N N . GLY A 1 107 ? -11.929 -7.720 10.076 1.00 94.38 107 GLY A N 1
ATOM 840 C CA . GLY A 1 107 ? -12.762 -6.728 9.401 1.00 94.38 107 GLY A CA 1
ATOM 841 C C . GLY A 1 107 ? -12.144 -5.329 9.394 1.00 94.38 107 GLY A C 1
ATOM 842 O O . GLY A 1 107 ? -12.864 -4.352 9.612 1.00 94.38 107 GLY A O 1
ATOM 843 N N . ILE A 1 108 ? -10.823 -5.232 9.188 1.00 93.94 108 ILE A N 1
ATOM 844 C CA . ILE A 1 108 ? -10.097 -3.952 9.084 1.00 93.94 108 ILE A CA 1
ATOM 845 C C . ILE A 1 108 ? -10.434 -3.223 7.775 1.00 93.94 108 ILE A C 1
ATOM 847 O O . ILE A 1 108 ? -10.476 -1.994 7.734 1.00 93.94 108 ILE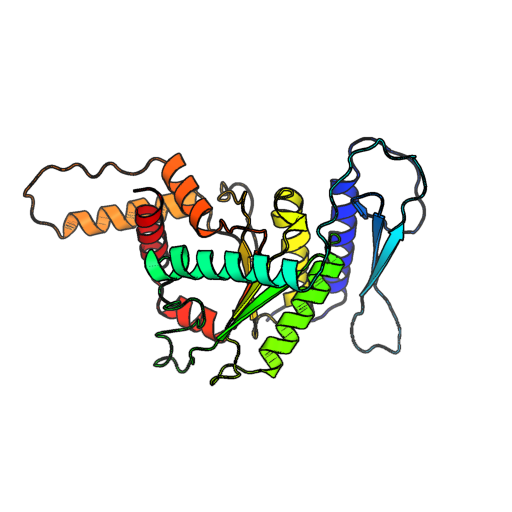 A O 1
ATOM 851 N N . CYS A 1 109 ? -10.710 -3.966 6.697 1.00 92.50 109 CYS A N 1
ATOM 852 C CA . CYS A 1 109 ? -11.189 -3.401 5.438 1.00 92.50 109 CYS A CA 1
ATOM 853 C C . CYS A 1 109 ? -12.645 -3.826 5.196 1.00 92.50 109 CYS A C 1
ATOM 855 O O . CYS A 1 109 ? -12.897 -5.001 4.921 1.00 92.50 109 CYS A O 1
ATOM 857 N N . PRO A 1 110 ? -13.626 -2.904 5.220 1.00 90.75 110 PRO A N 1
ATOM 858 C CA . PRO A 1 110 ? -15.031 -3.272 5.036 1.00 90.75 110 PRO A CA 1
ATOM 859 C C . PRO A 1 110 ? -15.330 -3.824 3.632 1.00 90.75 110 PRO A C 1
ATOM 861 O O . PRO A 1 110 ? -16.286 -4.590 3.474 1.00 90.75 110 PRO A O 1
ATOM 864 N N . PHE A 1 111 ? -14.491 -3.486 2.648 1.00 93.50 111 PHE A N 1
ATOM 865 C CA . PHE A 1 111 ? -14.633 -3.838 1.232 1.00 93.50 111 PHE A CA 1
ATOM 866 C C . PHE A 1 111 ? -13.866 -5.108 0.826 1.00 93.50 111 PHE A C 1
ATOM 868 O O . PHE A 1 111 ? -13.775 -5.402 -0.365 1.00 93.50 111 PHE A O 1
ATOM 875 N N . THR A 1 112 ? -13.309 -5.849 1.795 1.00 93.88 112 THR A N 1
ATOM 876 C CA . THR A 1 112 ? -12.625 -7.134 1.572 1.00 93.88 112 THR A CA 1
ATOM 877 C C . THR A 1 112 ? -13.276 -8.224 2.429 1.00 93.88 112 THR A C 1
ATOM 879 O O . THR A 1 112 ? -13.194 -8.207 3.651 1.00 93.88 112 THR A O 1
ATOM 882 N N . LYS A 1 113 ? -13.957 -9.179 1.792 1.00 92.06 113 LYS A N 1
ATOM 883 C CA . LYS A 1 113 ? -14.740 -10.260 2.423 1.00 92.06 113 LYS A CA 1
ATOM 884 C C . LYS A 1 113 ? -14.129 -11.644 2.225 1.00 92.06 113 LYS A C 1
ATOM 886 O O . LYS A 1 113 ? -14.621 -12.616 2.785 1.00 92.06 113 LYS A O 1
ATOM 891 N N . SER A 1 114 ? -13.085 -11.749 1.408 1.00 96.00 114 SER A N 1
ATOM 892 C CA . SER A 1 114 ? -12.309 -12.976 1.225 1.00 96.00 114 SER A CA 1
ATOM 893 C C . SER A 1 114 ? -10.877 -12.633 0.832 1.00 96.00 114 SER A C 1
ATOM 895 O O . SER A 1 114 ? -10.623 -11.549 0.315 1.00 96.00 114 SER A O 1
ATOM 897 N N . ASP A 1 115 ? -9.959 -13.584 0.976 1.00 95.94 115 ASP A N 1
ATOM 898 C CA . ASP A 1 115 ? -8.581 -13.464 0.489 1.00 95.94 115 ASP A CA 1
ATOM 899 C C . ASP A 1 115 ? -8.446 -13.519 -1.044 1.00 95.94 115 ASP A C 1
ATOM 901 O O . ASP A 1 115 ? -7.333 -13.557 -1.564 1.00 95.94 115 ASP A O 1
ATOM 905 N N . ARG A 1 116 ? -9.553 -13.573 -1.788 1.00 95.38 116 ARG A N 1
ATOM 906 C CA . ARG A 1 116 ? -9.548 -13.698 -3.255 1.00 95.38 116 ARG A CA 1
ATOM 907 C C . ARG A 1 116 ? -10.126 -12.501 -3.970 1.00 95.38 116 ARG A C 1
ATOM 909 O O . ARG A 1 116 ? -9.847 -12.338 -5.149 1.00 95.38 116 ARG A O 1
ATOM 916 N N . MET A 1 117 ? -10.959 -11.725 -3.294 1.00 93.38 117 MET A N 1
ATOM 917 C CA . MET A 1 117 ? -11.771 -10.702 -3.929 1.00 93.38 117 MET A CA 1
ATOM 918 C C . MET A 1 117 ? -11.705 -9.421 -3.102 1.00 93.38 117 MET A C 1
ATOM 920 O O . MET A 1 117 ? -11.832 -9.489 -1.878 1.00 93.38 117 MET A O 1
ATOM 924 N N . SER A 1 118 ? -11.661 -8.260 -3.751 1.00 92.38 118 SER A N 1
ATOM 925 C CA . SER A 1 118 ? -11.805 -6.937 -3.115 1.00 92.38 118 SER A CA 1
ATOM 926 C C . SER A 1 118 ? -12.897 -6.106 -3.807 1.00 92.38 118 SER A C 1
ATOM 928 O O . SER A 1 118 ? -13.473 -6.529 -4.813 1.00 92.38 118 SER A O 1
ATOM 930 N N . GLY A 1 119 ? -13.257 -4.961 -3.222 1.00 88.44 119 GLY A N 1
ATOM 931 C CA . GLY A 1 119 ? -14.325 -4.091 -3.731 1.00 88.44 119 GLY A CA 1
ATOM 932 C C . GLY A 1 119 ? -15.743 -4.598 -3.437 1.00 88.44 119 GLY A C 1
ATOM 933 O O . GLY A 1 119 ? -16.689 -4.227 -4.129 1.00 88.44 119 GLY A O 1
ATOM 934 N N . GLN A 1 120 ? -15.936 -5.469 -2.435 1.00 88.88 120 GLN A N 1
ATOM 935 C CA . GLN A 1 120 ? -17.292 -5.921 -2.097 1.00 88.88 120 GLN A CA 1
ATOM 936 C C . GLN A 1 120 ? -18.118 -4.812 -1.460 1.00 88.88 120 GLN A C 1
ATOM 938 O O . GLN A 1 120 ? -17.633 -4.046 -0.633 1.00 88.88 120 GLN A O 1
ATOM 943 N N . GLY A 1 121 ? -19.413 -4.809 -1.775 1.00 88.69 121 GLY A N 1
ATOM 944 C CA . GLY A 1 121 ? -20.351 -3.833 -1.231 1.00 88.69 121 GLY A CA 1
ATOM 945 C C . GLY A 1 121 ? -20.268 -2.468 -1.907 1.00 88.69 121 GLY A C 1
ATOM 946 O O . GLY A 1 121 ? -20.742 -1.506 -1.321 1.00 88.69 121 GLY A O 1
ATOM 947 N N . LEU A 1 122 ? -19.674 -2.374 -3.100 1.00 90.12 122 LEU A N 1
ATOM 948 C CA . LEU A 1 122 ? -19.675 -1.163 -3.930 1.00 90.12 122 LEU A CA 1
ATOM 949 C C . LEU A 1 122 ? -20.550 -1.305 -5.192 1.00 90.12 122 LEU A C 1
ATOM 951 O O . LEU A 1 122 ? -20.644 -0.377 -5.989 1.00 90.12 122 LEU A O 1
ATOM 955 N N . LEU A 1 123 ? -21.226 -2.448 -5.364 1.00 89.81 123 LEU A N 1
ATOM 956 C CA . LEU A 1 123 ? -21.985 -2.766 -6.579 1.00 89.81 123 LEU A CA 1
ATOM 957 C C . LEU A 1 123 ? -23.124 -1.776 -6.853 1.00 89.81 123 LEU A C 1
ATOM 959 O O . LEU A 1 123 ? -23.386 -1.444 -8.003 1.00 89.81 123 LEU A O 1
ATOM 963 N N . ASP A 1 124 ? -23.797 -1.289 -5.813 1.00 90.44 124 ASP A N 1
ATOM 964 C CA . ASP A 1 124 ? -24.873 -0.303 -5.955 1.00 90.44 124 ASP A CA 1
ATOM 965 C C . ASP A 1 124 ? -24.363 1.100 -6.329 1.00 90.44 124 ASP A C 1
ATOM 967 O O . ASP A 1 124 ? -25.147 1.932 -6.774 1.00 90.44 124 ASP A O 1
ATOM 971 N N . LEU A 1 125 ? -23.050 1.333 -6.222 1.00 89.56 125 LEU A N 1
ATOM 972 C CA . LEU A 1 125 ? -22.360 2.506 -6.760 1.00 89.56 125 LEU A CA 1
ATOM 973 C C . LEU A 1 125 ? -21.810 2.258 -8.176 1.00 89.56 125 LEU A C 1
ATOM 975 O O . LEU A 1 125 ? -21.026 3.054 -8.680 1.00 89.56 125 LEU A O 1
ATOM 979 N N . GLY A 1 126 ? -22.192 1.148 -8.815 1.00 88.94 126 GLY A N 1
ATOM 980 C CA . GLY A 1 126 ? -21.722 0.776 -10.150 1.00 88.94 126 GLY A CA 1
ATOM 981 C C . GLY A 1 126 ? -20.308 0.199 -10.177 1.00 88.94 126 GLY A C 1
ATOM 982 O O . GLY A 1 126 ? -19.757 0.014 -11.256 1.00 88.94 126 GLY A O 1
ATOM 983 N N . VAL A 1 127 ? -19.723 -0.105 -9.014 1.00 89.19 127 VAL A N 1
ATOM 984 C CA . VAL A 1 127 ? -18.354 -0.609 -8.914 1.00 89.19 127 VAL A CA 1
ATOM 985 C C . VAL A 1 127 ? -18.364 -2.109 -8.594 1.00 89.19 127 VAL A C 1
ATOM 987 O O . VAL A 1 127 ? -18.740 -2.518 -7.488 1.00 89.19 127 VAL A O 1
ATOM 990 N N . PRO A 1 128 ? -17.966 -2.963 -9.546 1.00 90.00 128 PRO A N 1
ATOM 991 C CA . PRO A 1 128 ? -17.963 -4.406 -9.371 1.00 90.00 128 PRO A CA 1
ATOM 992 C C . PRO A 1 128 ? -16.839 -4.852 -8.427 1.00 90.00 128 PRO A C 1
ATOM 994 O O . PRO A 1 128 ? -15.759 -4.258 -8.354 1.00 90.00 128 PRO A O 1
ATOM 997 N N . ALA A 1 129 ? -17.087 -5.952 -7.716 1.00 91.06 129 ALA A N 1
ATOM 998 C CA . ALA A 1 129 ? -16.031 -6.653 -6.999 1.00 91.06 129 ALA A CA 1
ATOM 999 C C . ALA A 1 129 ? -15.179 -7.453 -7.995 1.00 91.06 129 ALA A C 1
ATOM 1001 O O . ALA A 1 129 ? -15.722 -8.145 -8.859 1.00 91.06 129 ALA A O 1
ATOM 1002 N N . GLY A 1 130 ? -13.862 -7.413 -7.820 1.00 91.44 130 GLY A N 1
ATOM 1003 C CA . GLY A 1 130 ? -12.899 -8.114 -8.666 1.00 91.44 130 GLY A CA 1
ATOM 1004 C C . GLY A 1 130 ? -11.978 -9.010 -7.850 1.00 91.44 130 GLY A C 1
ATOM 1005 O O . GLY A 1 130 ? -12.092 -9.094 -6.621 1.00 91.44 130 GLY A O 1
ATOM 1006 N N . SER A 1 131 ? -11.082 -9.710 -8.543 1.00 95.06 131 SER A N 1
ATOM 1007 C CA . SER A 1 131 ? -10.075 -10.542 -7.891 1.00 95.06 131 SER A CA 1
ATOM 1008 C C . SER A 1 131 ? -8.905 -9.717 -7.346 1.00 95.06 131 SER A C 1
ATOM 1010 O O . SER A 1 131 ? -8.570 -8.652 -7.867 1.00 95.06 131 SER A O 1
ATOM 1012 N N . ILE A 1 132 ? -8.270 -10.226 -6.290 1.00 96.06 132 ILE A N 1
ATOM 1013 C CA . ILE A 1 132 ? -6.999 -9.706 -5.779 1.00 96.06 132 ILE A CA 1
ATOM 1014 C C . ILE A 1 132 ? -5.868 -10.463 -6.480 1.00 96.06 132 ILE A C 1
ATOM 1016 O O . ILE A 1 132 ? -5.737 -11.679 -6.303 1.00 96.06 132 ILE A O 1
ATOM 1020 N N . ALA A 1 133 ? -5.045 -9.753 -7.245 1.00 96.94 133 ALA A N 1
ATOM 1021 C CA . ALA A 1 133 ? -3.824 -10.292 -7.824 1.00 96.94 133 ALA A CA 1
ATOM 1022 C C . ALA A 1 133 ? -2.694 -10.257 -6.785 1.00 96.94 133 ALA A C 1
ATOM 1024 O O . ALA A 1 133 ? -2.436 -9.225 -6.167 1.00 96.94 133 ALA A O 1
ATOM 1025 N N . TYR A 1 134 ? -2.028 -11.392 -6.576 1.00 97.94 134 TYR A N 1
ATOM 1026 C CA . TYR A 1 134 ? -0.908 -11.517 -5.641 1.00 97.94 134 TYR A CA 1
ATOM 1027 C C . TYR A 1 134 ? 0.377 -11.740 -6.425 1.00 97.94 134 TYR A C 1
ATOM 1029 O O . TYR A 1 134 ? 0.465 -12.708 -7.179 1.00 97.94 134 TYR A O 1
ATOM 1037 N N . HIS A 1 135 ? 1.362 -10.874 -6.208 1.00 97.62 135 HIS A N 1
ATOM 1038 C CA . HIS A 1 135 ? 2.668 -10.951 -6.853 1.00 97.62 135 HIS A CA 1
ATOM 1039 C C . HIS A 1 135 ? 3.777 -10.899 -5.803 1.00 97.62 135 HIS A C 1
ATOM 1041 O O . HIS A 1 135 ? 3.605 -10.319 -4.727 1.00 97.62 135 HIS A O 1
ATOM 1047 N N . ALA A 1 136 ? 4.936 -11.460 -6.142 1.00 97.19 136 ALA A N 1
ATOM 1048 C CA . ALA A 1 136 ? 6.163 -11.276 -5.382 1.00 97.19 136 ALA A CA 1
ATOM 1049 C C . ALA A 1 136 ? 7.256 -10.715 -6.296 1.00 97.19 136 ALA A C 1
ATOM 1051 O O . ALA A 1 136 ? 7.516 -11.270 -7.361 1.00 97.19 136 ALA A O 1
ATOM 1052 N N . SER A 1 137 ? 7.906 -9.635 -5.868 1.00 96.81 137 SER A N 1
ATOM 1053 C CA . SER A 1 137 ? 9.102 -9.096 -6.505 1.00 96.81 137 SER A CA 1
ATOM 1054 C C . SER A 1 137 ? 10.321 -9.433 -5.655 1.00 96.81 137 SER A C 1
ATOM 1056 O O . SER A 1 137 ? 10.407 -9.060 -4.488 1.00 96.81 137 SER A O 1
ATOM 1058 N N . PHE A 1 138 ? 11.286 -10.127 -6.251 1.00 94.31 138 PHE A N 1
ATOM 1059 C CA . PHE A 1 138 ? 12.585 -10.436 -5.634 1.00 94.31 138 PHE A CA 1
ATOM 1060 C C . PHE A 1 138 ? 13.658 -9.418 -6.038 1.00 94.31 138 PHE A C 1
ATOM 1062 O O . PHE A 1 138 ? 14.860 -9.672 -5.956 1.00 94.31 138 PHE A O 1
ATOM 1069 N N . GLN A 1 139 ? 13.225 -8.264 -6.545 1.00 92.88 139 GLN A N 1
ATOM 1070 C CA . GLN A 1 139 ? 14.119 -7.221 -7.004 1.00 92.88 139 GLN A CA 1
ATOM 1071 C C . GLN A 1 139 ? 14.681 -6.483 -5.795 1.00 92.88 139 GLN A C 1
ATOM 1073 O O . GLN A 1 139 ? 13.950 -5.878 -5.023 1.00 92.88 139 GLN A O 1
ATOM 1078 N N . ARG A 1 140 ? 16.006 -6.502 -5.660 1.00 87.75 140 ARG A N 1
ATOM 1079 C CA . ARG A 1 140 ? 16.741 -5.731 -4.641 1.00 87.75 140 ARG A CA 1
ATOM 1080 C C . ARG A 1 140 ? 16.858 -4.254 -4.971 1.00 87.75 140 ARG A C 1
ATOM 1082 O O . ARG A 1 140 ? 17.197 -3.439 -4.122 1.00 87.75 140 ARG A O 1
ATOM 1089 N N . HIS A 1 141 ? 16.696 -3.928 -6.246 1.00 85.88 141 HIS A N 1
ATOM 1090 C CA . HIS A 1 141 ? 16.895 -2.585 -6.749 1.00 85.88 141 HIS A CA 1
ATOM 1091 C C . HIS A 1 141 ? 15.533 -1.924 -7.003 1.00 85.88 141 HIS A C 1
ATOM 1093 O O . HIS A 1 141 ? 14.714 -2.546 -7.690 1.00 85.88 141 HIS A O 1
ATOM 1099 N N . PRO A 1 142 ? 15.300 -0.670 -6.552 1.00 86.69 142 PRO A N 1
ATOM 1100 C CA . PRO A 1 142 ? 13.980 -0.035 -6.625 1.00 86.69 142 PRO A CA 1
ATOM 1101 C C . PRO A 1 142 ? 13.373 -0.020 -8.029 1.00 86.69 142 PRO A C 1
ATOM 1103 O O . PRO A 1 142 ? 12.171 -0.151 -8.193 1.00 86.69 142 PRO A O 1
ATOM 1106 N N . ILE A 1 143 ? 14.204 0.058 -9.066 1.00 83.38 143 ILE A N 1
ATOM 1107 C CA . ILE A 1 143 ? 13.752 -0.012 -10.465 1.00 83.38 143 ILE A CA 1
ATOM 1108 C C . ILE A 1 143 ? 13.175 -1.355 -10.844 1.00 83.38 143 ILE A C 1
ATOM 1110 O O . ILE A 1 143 ? 12.177 -1.392 -11.550 1.00 83.38 143 ILE A O 1
ATOM 1114 N N . GLY A 1 144 ? 13.818 -2.448 -10.436 1.00 87.56 144 GLY A N 1
ATOM 1115 C CA . GLY A 1 144 ? 13.282 -3.768 -10.733 1.00 87.56 144 GLY A CA 1
ATOM 1116 C C . GLY A 1 144 ? 11.907 -3.901 -10.088 1.00 87.56 144 GLY A C 1
ATOM 1117 O O . GLY A 1 144 ? 10.953 -4.284 -10.755 1.00 87.56 144 GLY A O 1
ATOM 1118 N N . LEU A 1 145 ? 11.792 -3.479 -8.825 1.00 94.81 145 LEU A N 1
ATOM 1119 C CA . LEU A 1 145 ? 10.519 -3.432 -8.112 1.00 94.81 145 LEU A CA 1
ATOM 1120 C C . LEU A 1 145 ? 9.491 -2.558 -8.846 1.00 94.81 145 LEU A C 1
ATOM 1122 O O . LEU A 1 145 ? 8.329 -2.935 -8.980 1.00 94.81 145 LEU A O 1
ATOM 1126 N N . PHE A 1 146 ? 9.913 -1.401 -9.347 1.00 92.88 146 PHE A N 1
ATOM 1127 C CA . PHE A 1 146 ? 9.060 -0.480 -10.086 1.00 92.88 146 PHE A CA 1
ATOM 1128 C C . PHE A 1 146 ? 8.592 -1.069 -11.422 1.00 92.88 146 PHE A C 1
ATOM 1130 O O . PHE A 1 146 ? 7.413 -0.977 -11.748 1.00 92.88 146 PHE A O 1
ATOM 1137 N N . ALA A 1 147 ? 9.479 -1.732 -12.165 1.00 90.12 147 ALA A N 1
ATOM 1138 C CA . ALA A 1 147 ? 9.143 -2.433 -13.399 1.00 90.12 147 ALA A CA 1
ATOM 1139 C C . ALA A 1 147 ? 8.143 -3.571 -13.143 1.00 90.12 147 ALA A C 1
ATOM 1141 O O . ALA A 1 147 ? 7.149 -3.679 -13.860 1.00 90.12 147 ALA A O 1
ATOM 1142 N N . ASP A 1 148 ? 8.355 -4.366 -12.089 1.00 96.50 148 ASP A N 1
ATOM 1143 C CA . ASP A 1 148 ? 7.414 -5.410 -11.669 1.00 96.50 148 ASP A CA 1
ATOM 1144 C C . ASP A 1 148 ? 6.056 -4.807 -11.270 1.00 96.50 148 ASP A C 1
ATOM 1146 O O . ASP A 1 148 ? 5.006 -5.342 -11.628 1.00 96.50 148 ASP A O 1
ATOM 1150 N N . THR A 1 149 ? 6.066 -3.657 -10.586 1.00 96.69 149 THR A N 1
ATOM 1151 C CA . THR A 1 149 ? 4.849 -2.932 -10.189 1.00 96.69 149 THR A CA 1
ATOM 1152 C C . THR A 1 149 ? 4.062 -2.454 -11.404 1.00 96.69 149 THR A C 1
ATOM 1154 O O . THR A 1 149 ? 2.869 -2.729 -11.504 1.00 96.69 149 THR A O 1
ATOM 1157 N N . TRP A 1 150 ? 4.710 -1.790 -12.363 1.00 95.31 150 TRP A N 1
ATOM 1158 C CA . TRP A 1 150 ? 4.044 -1.298 -13.573 1.00 95.31 150 TRP A CA 1
ATOM 1159 C C . TRP A 1 150 ? 3.559 -2.411 -14.485 1.00 95.31 150 TRP A C 1
ATOM 1161 O O . TRP A 1 150 ? 2.483 -2.295 -15.065 1.00 95.31 150 TRP A O 1
ATOM 1171 N N . LYS A 1 151 ? 4.304 -3.515 -14.565 1.00 95.50 151 LYS A N 1
ATOM 1172 C CA . LYS A 1 151 ? 3.835 -4.714 -15.255 1.00 95.50 151 LYS A CA 1
ATOM 1173 C C . LYS A 1 151 ? 2.547 -5.243 -14.619 1.00 95.50 151 LYS A C 1
ATOM 1175 O O . LYS A 1 151 ? 1.594 -5.521 -15.339 1.00 95.50 151 LYS A O 1
ATOM 1180 N N . ALA A 1 152 ? 2.489 -5.331 -13.290 1.00 96.62 152 ALA A N 1
ATOM 1181 C CA . ALA A 1 152 ? 1.282 -5.767 -12.594 1.00 96.62 152 ALA A CA 1
ATOM 1182 C C . ALA A 1 152 ? 0.107 -4.787 -12.804 1.00 96.62 152 ALA A C 1
ATOM 1184 O O . ALA A 1 152 ? -1.029 -5.221 -12.996 1.00 96.62 152 ALA A O 1
ATOM 1185 N N . ILE A 1 153 ? 0.367 -3.473 -12.818 1.00 95.56 153 ILE A N 1
ATOM 1186 C CA . ILE A 1 153 ? -0.642 -2.440 -13.119 1.00 95.56 153 ILE A CA 1
ATOM 1187 C C . ILE A 1 153 ? -1.200 -2.614 -14.536 1.00 95.56 153 ILE A C 1
ATOM 1189 O O . ILE A 1 153 ? -2.417 -2.636 -14.714 1.00 95.56 153 ILE A O 1
ATOM 1193 N N . ASP A 1 154 ? -0.331 -2.772 -15.533 1.00 93.38 154 ASP A N 1
ATOM 1194 C CA . ASP A 1 154 ? -0.722 -3.006 -16.925 1.00 93.38 154 ASP A CA 1
ATOM 1195 C C . ASP A 1 154 ? -1.562 -4.289 -17.069 1.00 93.38 154 ASP A C 1
ATOM 1197 O O . ASP A 1 154 ? -2.611 -4.279 -17.718 1.00 93.38 154 ASP A O 1
ATOM 1201 N N . GLU A 1 155 ? -1.170 -5.375 -16.394 1.00 94.38 15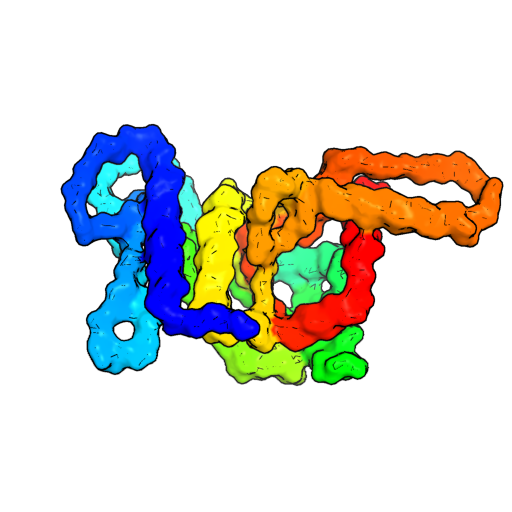5 GLU A N 1
ATOM 1202 C CA . GLU A 1 155 ? -1.946 -6.620 -16.335 1.00 94.38 155 GLU A CA 1
ATOM 1203 C C . GLU A 1 155 ? -3.333 -6.411 -15.699 1.00 94.38 155 GLU A C 1
ATOM 1205 O O . GLU A 1 155 ? -4.332 -6.889 -16.243 1.00 94.38 155 GLU A O 1
ATOM 1210 N N . MET A 1 156 ? -3.429 -5.650 -14.602 1.00 94.06 156 MET A N 1
ATOM 1211 C CA . MET A 1 156 ? -4.706 -5.307 -13.961 1.00 94.06 156 MET A CA 1
ATOM 1212 C C . MET A 1 156 ? -5.610 -4.469 -14.874 1.00 94.06 156 MET A C 1
ATOM 1214 O O . MET A 1 156 ? -6.811 -4.737 -14.970 1.00 94.06 156 MET A O 1
ATOM 1218 N N . ILE A 1 157 ? -5.057 -3.465 -15.561 1.00 91.31 157 ILE A N 1
ATOM 1219 C CA . ILE A 1 157 ? -5.813 -2.614 -16.491 1.00 91.31 157 ILE A CA 1
ATOM 1220 C C . ILE A 1 157 ? -6.354 -3.458 -17.649 1.00 91.31 157 ILE A C 1
ATOM 1222 O O . ILE A 1 157 ? -7.548 -3.387 -17.949 1.00 91.31 157 ILE A O 1
ATOM 1226 N N . LYS A 1 158 ? -5.513 -4.313 -18.245 1.00 91.81 158 LYS A N 1
ATOM 1227 C CA . LYS A 1 158 ? -5.898 -5.226 -19.335 1.00 91.81 158 LYS A CA 1
ATOM 1228 C C . LYS A 1 158 ? -6.951 -6.248 -18.914 1.00 91.81 158 LYS A C 1
ATOM 1230 O O . LYS A 1 158 ? -7.819 -6.582 -19.717 1.00 91.81 158 LYS A O 1
ATOM 1235 N N . ALA A 1 159 ? -6.885 -6.742 -17.678 1.00 92.88 159 ALA A N 1
ATOM 1236 C CA . ALA A 1 159 ? -7.869 -7.676 -17.137 1.00 92.88 159 ALA A CA 1
ATOM 1237 C C . ALA A 1 159 ? -9.256 -7.036 -16.942 1.00 92.88 159 ALA A C 1
ATOM 1239 O O . ALA A 1 159 ? -10.272 -7.729 -17.015 1.00 92.88 159 ALA A O 1
ATOM 1240 N N . GLY A 1 160 ? -9.308 -5.718 -16.724 1.00 89.81 160 GLY A N 1
ATOM 1241 C CA . GLY A 1 160 ? -10.545 -4.982 -16.487 1.00 89.81 160 GLY A CA 1
ATOM 1242 C C . GLY A 1 160 ? -11.131 -5.184 -15.077 1.00 89.81 160 GLY A C 1
ATOM 1243 O O . GLY A 1 160 ? -10.593 -5.945 -14.270 1.00 89.81 160 GLY A O 1
ATOM 1244 N N . PRO A 1 161 ? -12.222 -4.468 -14.744 1.00 81.06 161 PRO A N 1
ATOM 1245 C CA . PRO A 1 161 ? -12.791 -4.452 -13.391 1.00 81.06 161 PRO A CA 1
ATOM 1246 C C . PRO A 1 161 ? -13.708 -5.642 -13.070 1.00 81.06 161 PRO A C 1
ATOM 1248 O O . PRO A 1 161 ? -13.967 -5.916 -11.900 1.00 81.06 161 PRO A O 1
ATOM 1251 N N . GLU A 1 162 ? -14.235 -6.334 -14.085 1.00 75.19 162 GLU A N 1
ATOM 1252 C CA . GLU A 1 162 ? -15.382 -7.236 -13.929 1.00 75.19 162 GLU A CA 1
ATOM 1253 C C . GLU A 1 162 ? -15.067 -8.722 -14.108 1.00 75.19 162 GLU A C 1
ATOM 1255 O O . GLU A 1 162 ? -14.218 -9.148 -14.892 1.00 75.19 162 GLU A O 1
ATOM 1260 N N . GLY A 1 163 ? -15.866 -9.542 -13.425 1.00 63.97 163 GLY A N 1
ATOM 1261 C CA . GLY A 1 163 ? -15.925 -10.981 -13.642 1.00 63.97 163 GLY A CA 1
ATOM 1262 C C . GLY A 1 163 ? -14.789 -11.765 -12.986 1.00 63.97 163 GLY A C 1
ATOM 1263 O O . GLY A 1 163 ? -13.992 -11.254 -12.210 1.00 63.97 163 GLY A O 1
ATOM 1264 N N . LYS A 1 164 ? -14.730 -13.067 -13.290 1.00 63.56 164 LYS A N 1
ATOM 1265 C CA . LYS A 1 164 ? -13.739 -13.994 -12.705 1.00 63.56 164 LYS A CA 1
ATOM 1266 C C . LYS A 1 164 ? -12.302 -13.744 -13.176 1.00 63.56 164 LYS A C 1
ATOM 1268 O O . LYS A 1 164 ? -11.387 -14.335 -12.614 1.00 63.56 164 LYS A O 1
ATOM 1273 N N . ILE A 1 165 ? -12.142 -12.951 -14.233 1.00 78.94 165 ILE A N 1
ATOM 1274 C CA . ILE A 1 165 ? -10.858 -12.621 -14.858 1.00 78.94 165 ILE A CA 1
ATOM 1275 C C . ILE A 1 165 ? -10.431 -11.199 -14.466 1.00 78.94 165 ILE A C 1
ATOM 1277 O O . ILE A 1 165 ? -9.239 -10.922 -14.444 1.00 78.94 165 ILE A O 1
ATOM 1281 N N . GLY A 1 166 ? -11.382 -10.330 -14.101 1.00 89.12 166 GLY A N 1
ATOM 1282 C CA . GLY A 1 166 ? -11.098 -8.967 -13.676 1.00 89.12 166 GLY A CA 1
ATOM 1283 C C . GLY A 1 166 ? -10.281 -8.901 -12.389 1.00 89.12 166 GLY A C 1
ATOM 1284 O O . GLY A 1 166 ? -10.434 -9.722 -11.473 1.00 89.12 166 GLY A O 1
ATOM 1285 N N . VAL A 1 167 ? -9.419 -7.892 -12.316 1.00 93.06 167 VAL A N 1
ATOM 1286 C CA . VAL A 1 167 ? -8.545 -7.621 -11.173 1.00 93.06 167 VAL A CA 1
ATOM 1287 C C . VAL A 1 167 ? -8.942 -6.271 -10.589 1.00 93.06 167 VAL A C 1
ATOM 1289 O O . VAL A 1 167 ? -8.908 -5.245 -11.267 1.00 93.06 167 VAL A O 1
ATOM 1292 N N . SER A 1 168 ? -9.350 -6.279 -9.323 1.00 92.75 168 SER A N 1
ATOM 1293 C CA . SER A 1 168 ? -9.727 -5.073 -8.581 1.00 92.75 168 SER A CA 1
ATOM 1294 C C . SER A 1 168 ? -8.560 -4.466 -7.817 1.00 92.75 168 SER A C 1
ATOM 1296 O O . SER A 1 168 ? -8.517 -3.261 -7.589 1.00 92.75 168 SER A O 1
ATOM 1298 N N . SER A 1 169 ? -7.614 -5.302 -7.397 1.00 95.69 169 SER A N 1
ATOM 1299 C CA . SER A 1 169 ? -6.465 -4.840 -6.632 1.00 95.69 169 SER A CA 1
ATOM 1300 C C . SER A 1 169 ? -5.261 -5.749 -6.794 1.00 95.69 169 SER A C 1
ATOM 1302 O O . SER A 1 169 ? -5.414 -6.955 -6.988 1.00 95.69 169 SER A O 1
ATOM 1304 N N . ILE A 1 170 ? -4.079 -5.184 -6.599 1.00 97.62 170 ILE A N 1
ATOM 1305 C CA . ILE A 1 170 ? -2.790 -5.872 -6.625 1.00 97.62 170 ILE A CA 1
ATOM 1306 C C . ILE A 1 170 ? -2.200 -5.814 -5.223 1.00 97.62 170 ILE A C 1
ATOM 1308 O O . ILE A 1 170 ? -2.141 -4.741 -4.639 1.00 97.62 170 ILE A O 1
ATOM 1312 N N . LEU A 1 171 ? -1.703 -6.934 -4.707 1.00 98.25 171 LEU A N 1
ATOM 1313 C CA . LEU A 1 171 ? -0.798 -6.973 -3.561 1.00 98.25 171 LEU A CA 1
ATOM 1314 C C . LEU A 1 171 ? 0.545 -7.535 -4.024 1.00 98.25 171 LEU A C 1
ATOM 1316 O O . LEU A 1 171 ? 0.704 -8.751 -4.159 1.00 98.25 171 LEU A O 1
ATOM 1320 N N . LEU A 1 172 ? 1.499 -6.639 -4.273 1.00 98.50 172 LEU A N 1
ATOM 1321 C CA . LEU A 1 172 ? 2.859 -6.975 -4.680 1.00 98.50 172 LEU A CA 1
ATOM 1322 C C . LEU A 1 172 ? 3.776 -6.935 -3.457 1.00 98.50 172 LEU A C 1
ATOM 1324 O O . LEU A 1 172 ? 4.080 -5.863 -2.935 1.00 98.50 172 LEU A O 1
ATOM 1328 N N . ALA A 1 173 ? 4.204 -8.107 -2.993 1.00 98.44 173 ALA A N 1
ATOM 1329 C CA . ALA A 1 173 ? 5.145 -8.255 -1.888 1.00 98.44 173 ALA A CA 1
ATOM 1330 C C . ALA A 1 173 ? 6.598 -8.148 -2.381 1.00 98.44 173 ALA A C 1
ATOM 1332 O O . ALA A 1 173 ? 6.956 -8.750 -3.388 1.00 98.44 173 ALA A O 1
ATOM 1333 N N . ALA A 1 174 ? 7.441 -7.429 -1.650 1.00 97.88 174 ALA A N 1
ATOM 1334 C CA . ALA A 1 174 ? 8.830 -7.143 -1.989 1.00 97.88 174 ALA A CA 1
ATOM 1335 C C . ALA A 1 174 ? 9.750 -7.486 -0.797 1.00 97.88 174 ALA A C 1
ATOM 1337 O O . ALA A 1 174 ? 10.252 -6.586 -0.124 1.00 97.88 174 ALA A O 1
ATOM 1338 N N . PRO A 1 175 ? 9.951 -8.784 -0.490 1.00 96.31 175 PRO A N 1
ATOM 1339 C CA . PRO A 1 175 ? 10.649 -9.245 0.718 1.00 96.31 175 PRO A CA 1
ATOM 1340 C C . PRO A 1 175 ? 12.074 -8.702 0.886 1.00 96.31 175 PRO A C 1
ATOM 1342 O O . PRO A 1 175 ? 12.550 -8.589 2.013 1.00 96.31 175 PRO A O 1
ATOM 1345 N N . GLU A 1 176 ? 12.759 -8.345 -0.206 1.00 94.81 176 GLU A N 1
ATOM 1346 C CA . GLU A 1 176 ? 14.106 -7.756 -0.142 1.00 94.81 176 GLU A CA 1
ATOM 1347 C C . GLU A 1 176 ? 14.128 -6.416 0.617 1.00 94.81 176 GLU A C 1
ATOM 1349 O O . GLU A 1 176 ? 15.186 -6.010 1.083 1.00 94.81 176 GLU A O 1
ATOM 1354 N N . TYR A 1 177 ? 12.974 -5.765 0.808 1.00 95.00 177 TYR A N 1
ATOM 1355 C CA . TYR A 1 177 ? 12.852 -4.495 1.528 1.00 95.00 177 TYR A CA 1
ATOM 1356 C C . TYR A 1 177 ? 12.334 -4.628 2.963 1.00 95.00 177 TYR A C 1
ATOM 1358 O O . TYR A 1 177 ? 12.206 -3.615 3.637 1.00 95.00 177 TYR A O 1
ATOM 1366 N N . ASP A 1 178 ? 12.068 -5.836 3.477 1.00 95.06 178 ASP A N 1
ATOM 1367 C CA . ASP A 1 178 ? 11.426 -6.043 4.793 1.00 95.06 178 ASP A CA 1
ATOM 1368 C C . ASP A 1 178 ? 12.151 -5.365 5.969 1.00 95.06 178 ASP A C 1
ATOM 1370 O O . ASP A 1 178 ? 11.539 -5.024 6.992 1.00 95.06 178 ASP A O 1
ATOM 1374 N N . ASN A 1 179 ? 13.465 -5.188 5.830 1.00 90.94 179 ASN A N 1
ATOM 1375 C CA . ASN A 1 179 ? 14.321 -4.598 6.850 1.00 90.94 179 ASN A CA 1
ATOM 1376 C C . ASN A 1 179 ? 14.625 -3.111 6.608 1.00 90.94 179 ASN A C 1
ATOM 1378 O O . ASN A 1 179 ? 15.080 -2.457 7.548 1.00 90.94 179 ASN A O 1
ATOM 1382 N N . ASP A 1 180 ? 14.279 -2.560 5.441 1.00 89.31 180 ASP A N 1
ATOM 1383 C CA . ASP A 1 180 ? 14.732 -1.250 4.954 1.00 89.31 180 ASP A CA 1
ATOM 1384 C C . ASP A 1 180 ? 13.577 -0.242 4.873 1.00 89.31 180 ASP A C 1
ATOM 1386 O O . ASP A 1 180 ? 13.231 0.282 3.811 1.00 89.31 180 ASP A O 1
ATOM 1390 N N . PHE A 1 181 ? 12.963 0.050 6.025 1.00 88.19 181 PHE A N 1
ATOM 1391 C CA . PHE A 1 181 ? 11.785 0.922 6.075 1.00 88.19 181 PHE A CA 1
ATOM 1392 C C . PHE A 1 181 ? 12.050 2.331 5.538 1.00 88.19 181 PHE A C 1
ATOM 1394 O O . PHE A 1 181 ? 11.174 2.880 4.884 1.00 88.19 181 PHE A O 1
ATOM 1401 N N . ASP A 1 182 ? 13.229 2.907 5.773 1.00 83.56 182 ASP A N 1
ATOM 1402 C CA . ASP A 1 182 ? 13.528 4.275 5.334 1.00 83.56 182 ASP A CA 1
ATOM 1403 C C . ASP A 1 182 ? 13.611 4.367 3.804 1.00 83.56 182 ASP A C 1
ATOM 1405 O O . ASP A 1 182 ? 13.067 5.292 3.201 1.00 83.56 182 ASP A O 1
ATOM 1409 N N . VAL A 1 183 ? 14.204 3.352 3.163 1.00 85.44 183 VAL A N 1
ATOM 1410 C CA . VAL A 1 183 ? 14.221 3.205 1.698 1.00 85.44 183 VAL A CA 1
ATOM 1411 C C . VAL A 1 183 ? 12.808 2.999 1.160 1.00 85.44 183 VAL A C 1
ATOM 1413 O O . VAL A 1 183 ? 12.426 3.576 0.140 1.00 85.44 183 VAL A O 1
ATOM 1416 N N . TRP A 1 184 ? 12.026 2.181 1.859 1.00 89.88 184 TRP A N 1
ATOM 1417 C CA . TRP A 1 184 ? 10.651 1.892 1.494 1.00 89.88 184 TRP A CA 1
ATOM 1418 C C . TRP A 1 184 ? 9.758 3.134 1.574 1.00 89.88 184 TRP A C 1
ATOM 1420 O O . TRP A 1 184 ? 9.124 3.498 0.593 1.00 89.88 184 TRP A O 1
ATOM 1430 N N . ALA A 1 185 ? 9.722 3.802 2.724 1.00 86.94 185 ALA A N 1
ATOM 1431 C CA . ALA A 1 185 ? 8.808 4.899 3.022 1.00 86.94 185 ALA A CA 1
ATOM 1432 C C . ALA A 1 185 ? 9.214 6.242 2.399 1.00 86.94 185 ALA A C 1
ATOM 1434 O O . ALA A 1 185 ? 8.359 7.107 2.256 1.00 86.94 185 ALA A O 1
ATOM 1435 N N . GLY A 1 186 ? 10.488 6.438 2.052 1.00 84.31 186 GLY A N 1
ATOM 1436 C CA . GLY A 1 186 ? 10.943 7.641 1.355 1.00 84.31 186 GLY A CA 1
ATOM 1437 C C . GLY A 1 186 ? 11.079 7.392 -0.150 1.00 84.31 186 GLY A C 1
ATOM 1438 O O . GLY A 1 186 ? 10.124 7.616 -0.897 1.00 84.31 186 GLY A O 1
ATOM 1439 N N . PRO A 1 187 ? 12.249 6.912 -0.610 1.00 83.44 187 PRO A N 1
ATOM 1440 C CA . PRO A 1 187 ? 12.541 6.664 -2.016 1.00 83.44 187 PRO A CA 1
ATOM 1441 C C . PRO A 1 187 ? 11.445 5.933 -2.805 1.00 83.44 187 PRO A C 1
ATOM 1443 O O . PRO A 1 187 ? 10.975 6.439 -3.825 1.00 83.44 187 PRO A O 1
ATOM 1446 N N . ILE A 1 188 ? 11.023 4.749 -2.352 1.00 89.88 188 ILE A N 1
ATOM 1447 C CA . ILE A 1 188 ? 10.095 3.912 -3.126 1.00 89.88 188 ILE A CA 1
ATOM 1448 C C . ILE A 1 188 ? 8.727 4.586 -3.264 1.00 89.88 188 ILE A C 1
ATOM 1450 O O . ILE A 1 188 ? 8.155 4.570 -4.353 1.00 89.88 188 ILE A O 1
ATOM 1454 N N . PHE A 1 189 ? 8.216 5.234 -2.215 1.00 89.12 189 PHE A N 1
ATOM 1455 C CA . PHE A 1 189 ? 6.932 5.939 -2.293 1.00 89.12 189 PHE A CA 1
ATOM 1456 C C . PHE A 1 189 ? 7.013 7.141 -3.230 1.00 89.12 189 PHE A C 1
ATOM 1458 O O . PHE A 1 189 ? 6.124 7.305 -4.063 1.00 89.12 189 PHE A O 1
ATOM 1465 N N . ALA A 1 190 ? 8.095 7.921 -3.158 1.00 85.12 190 ALA A N 1
ATOM 1466 C CA . ALA A 1 190 ? 8.307 9.059 -4.049 1.00 85.12 190 ALA A CA 1
ATOM 1467 C C . ALA A 1 190 ? 8.367 8.627 -5.525 1.00 85.12 190 ALA A C 1
ATOM 1469 O O . ALA A 1 190 ? 7.777 9.280 -6.384 1.00 85.12 190 ALA A O 1
ATOM 1470 N N . MET A 1 191 ? 9.020 7.498 -5.832 1.00 86.94 191 MET A N 1
ATOM 1471 C CA . MET A 1 191 ? 9.031 6.939 -7.193 1.00 86.94 191 MET A CA 1
ATOM 1472 C C . MET A 1 191 ? 7.645 6.489 -7.650 1.00 86.94 191 MET A C 1
ATOM 1474 O O . MET A 1 191 ? 7.287 6.720 -8.802 1.00 86.94 191 MET A O 1
ATOM 1478 N N . LEU A 1 192 ? 6.876 5.837 -6.773 1.00 91.38 192 LEU A N 1
ATOM 1479 C CA . LEU A 1 192 ? 5.510 5.399 -7.069 1.00 91.38 192 LEU A CA 1
ATOM 1480 C C . LEU A 1 192 ? 4.592 6.585 -7.351 1.00 91.38 192 LEU A C 1
ATOM 1482 O O . LEU A 1 192 ? 3.902 6.572 -8.365 1.00 91.38 192 LEU A O 1
ATOM 1486 N N . GLU A 1 193 ? 4.634 7.620 -6.515 1.00 89.00 193 GLU A N 1
ATOM 1487 C CA . GLU A 1 193 ? 3.875 8.853 -6.723 1.00 89.00 193 GLU A CA 1
ATOM 1488 C C . GLU A 1 193 ? 4.264 9.526 -8.042 1.00 89.00 193 GLU A C 1
ATOM 1490 O O . GLU A 1 193 ? 3.415 9.720 -8.911 1.00 89.00 193 GLU A O 1
ATOM 1495 N N . ALA A 1 194 ? 5.557 9.806 -8.234 1.00 85.81 194 ALA A N 1
ATOM 1496 C CA . ALA A 1 194 ? 6.049 10.452 -9.447 1.00 85.81 194 ALA A CA 1
ATOM 1497 C C . ALA A 1 194 ? 5.729 9.633 -10.705 1.00 85.81 194 ALA A C 1
ATOM 1499 O O . ALA A 1 194 ? 5.395 10.201 -11.740 1.00 85.81 194 ALA A O 1
ATOM 1500 N N . GLY A 1 195 ? 5.786 8.303 -10.612 1.00 86.62 195 GLY A N 1
ATOM 1501 C CA . GLY A 1 195 ? 5.405 7.393 -11.683 1.00 86.62 195 GLY A CA 1
ATOM 1502 C C . GLY A 1 195 ? 3.936 7.479 -12.057 1.00 86.62 195 GLY A C 1
ATOM 1503 O O . GLY A 1 195 ? 3.614 7.572 -13.237 1.00 86.62 195 GLY A O 1
ATOM 1504 N N . VAL A 1 196 ? 3.048 7.411 -11.061 1.00 89.25 196 VAL A N 1
ATOM 1505 C CA . VAL A 1 196 ? 1.597 7.464 -11.288 1.00 89.25 196 VAL A CA 1
ATOM 1506 C C . VAL A 1 196 ? 1.217 8.791 -11.936 1.00 89.25 196 VAL A C 1
ATOM 1508 O O . VAL A 1 196 ? 0.476 8.777 -12.915 1.00 89.25 196 VAL A O 1
ATOM 1511 N N . VAL A 1 197 ? 1.787 9.900 -11.456 1.00 86.06 197 VAL A N 1
ATOM 1512 C CA . VAL A 1 197 ? 1.572 11.231 -12.042 1.00 86.06 197 VAL A CA 1
ATOM 1513 C C . VAL A 1 197 ? 2.148 11.309 -13.459 1.00 86.06 197 VAL A C 1
ATOM 1515 O O . VAL A 1 197 ? 1.488 11.797 -14.368 1.00 86.06 197 VAL A O 1
ATOM 1518 N N . ALA A 1 198 ? 3.356 10.785 -13.694 1.00 81.00 198 ALA A N 1
ATOM 1519 C CA . ALA A 1 198 ? 3.990 10.836 -15.017 1.00 81.00 198 ALA A CA 1
ATOM 1520 C C . ALA A 1 198 ? 3.275 9.995 -16.075 1.00 81.00 198 ALA A C 1
ATOM 1522 O O . ALA A 1 198 ? 3.338 10.323 -17.257 1.00 81.00 198 ALA A O 1
ATOM 1523 N N . ALA A 1 199 ? 2.598 8.930 -15.655 1.00 81.44 199 ALA A N 1
ATOM 1524 C CA . ALA A 1 199 ? 1.782 8.096 -16.523 1.00 81.44 199 ALA A CA 1
ATOM 1525 C C . ALA A 1 199 ? 0.328 8.590 -16.659 1.00 81.44 199 ALA A C 1
ATOM 1527 O O . ALA A 1 199 ? -0.460 7.911 -17.317 1.00 81.44 199 ALA A O 1
ATOM 1528 N N . GLU A 1 200 ? -0.043 9.707 -16.015 1.00 85.50 200 GLU A N 1
ATOM 1529 C CA . GLU A 1 200 ? -1.426 10.210 -15.921 1.00 85.50 200 GLU A CA 1
ATOM 1530 C C . GLU A 1 200 ? -2.416 9.126 -15.441 1.00 85.50 200 GLU A C 1
ATOM 1532 O O . GLU A 1 200 ? -3.559 8.991 -15.901 1.00 85.50 200 GLU A O 1
ATOM 1537 N N . ALA A 1 201 ? -1.941 8.274 -14.530 1.00 88.12 201 ALA A N 1
ATOM 1538 C CA . ALA A 1 201 ? -2.643 7.081 -14.082 1.00 88.12 201 ALA A CA 1
ATOM 1539 C C . ALA A 1 201 ? -3.492 7.317 -12.821 1.00 88.12 201 ALA A C 1
ATOM 1541 O O . ALA A 1 201 ? -4.137 6.382 -12.352 1.00 88.12 201 ALA A O 1
ATOM 1542 N N . GLU A 1 202 ? -3.556 8.538 -12.280 1.00 90.81 202 GLU A N 1
ATOM 1543 C CA . GLU A 1 202 ? -4.298 8.877 -11.053 1.00 90.81 202 GLU A CA 1
ATOM 1544 C C . GLU A 1 202 ? -5.794 8.569 -11.169 1.00 90.81 202 GLU A C 1
ATOM 1546 O O . GLU A 1 202 ? -6.440 8.172 -10.202 1.00 90.81 202 GLU A O 1
ATOM 1551 N N . SER A 1 203 ? -6.351 8.740 -12.371 1.00 90.69 203 SER A N 1
ATOM 1552 C CA . SER A 1 203 ? -7.754 8.427 -12.671 1.00 90.69 203 SER A CA 1
ATOM 1553 C C . SER A 1 203 ? -8.019 6.930 -12.857 1.00 90.69 203 SER A C 1
ATOM 1555 O O . SER A 1 203 ? -9.169 6.516 -12.989 1.00 90.69 203 SER A O 1
ATOM 1557 N N . GLN A 1 204 ? -6.965 6.113 -12.881 1.00 90.81 204 GLN A N 1
ATOM 1558 C CA . GLN A 1 204 ? -7.038 4.677 -13.140 1.00 90.81 204 GLN A CA 1
ATOM 1559 C C . GLN A 1 204 ? -6.681 3.864 -11.899 1.00 90.81 204 GLN A C 1
ATOM 1561 O O . GLN A 1 204 ? -7.334 2.856 -11.614 1.00 90.81 204 GLN A O 1
ATOM 1566 N N . VAL A 1 205 ? -5.671 4.300 -11.143 1.00 94.12 205 VAL A N 1
ATOM 1567 C CA . VAL A 1 205 ? -5.147 3.582 -9.984 1.00 94.12 205 VAL A CA 1
ATOM 1568 C C . VAL A 1 205 ? -4.830 4.515 -8.823 1.00 94.12 205 VAL A C 1
ATOM 1570 O O . VAL A 1 205 ? -4.384 5.643 -9.004 1.00 94.12 205 VAL A O 1
ATOM 1573 N N . GLY A 1 206 ? -4.983 4.001 -7.607 1.00 92.62 206 GLY A N 1
ATOM 1574 C CA . GLY A 1 206 ? -4.350 4.564 -6.424 1.00 92.62 206 GLY A CA 1
ATOM 1575 C C . GLY A 1 206 ? -3.441 3.538 -5.768 1.00 92.62 206 GLY A C 1
ATOM 1576 O O . GLY A 1 206 ? -3.705 2.334 -5.794 1.00 92.62 206 GLY A O 1
ATOM 1577 N N . VAL A 1 207 ? -2.352 4.021 -5.180 1.00 93.44 207 VAL A N 1
ATOM 1578 C CA . VAL A 1 207 ? -1.328 3.171 -4.577 1.00 93.44 207 VAL A CA 1
ATOM 1579 C C . VAL A 1 207 ? -1.255 3.443 -3.086 1.00 93.44 207 VAL A C 1
ATOM 1581 O O . VAL A 1 207 ? -1.337 4.575 -2.610 1.00 93.44 207 VAL A O 1
ATOM 1584 N N . VAL A 1 208 ? -1.125 2.362 -2.336 1.00 93.44 208 VAL A N 1
ATOM 1585 C CA . VAL A 1 208 ? -1.042 2.354 -0.888 1.00 93.44 208 VAL A CA 1
ATOM 1586 C C . VAL A 1 208 ? 0.047 1.378 -0.499 1.00 93.44 208 VAL A C 1
ATOM 1588 O O . VAL A 1 208 ? 0.038 0.229 -0.926 1.00 93.44 208 VAL A O 1
ATOM 1591 N N . CYS A 1 209 ? 0.962 1.794 0.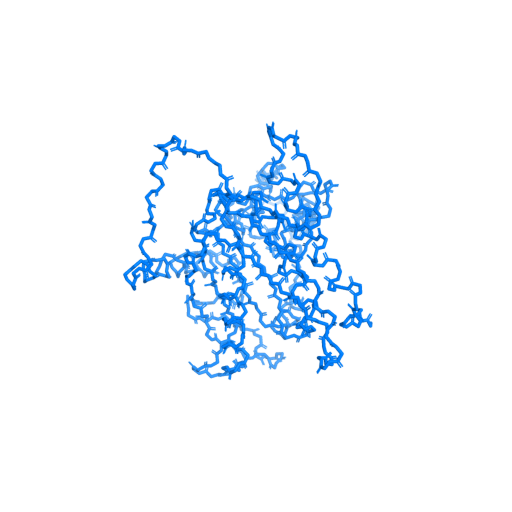359 1.00 94.50 209 CYS A N 1
ATOM 1592 C CA . CYS A 1 209 ? 2.113 0.969 0.681 1.00 94.50 209 CYS A CA 1
ATOM 1593 C C . CYS A 1 209 ? 2.090 0.515 2.143 1.00 94.50 209 CYS A C 1
ATOM 1595 O O . CYS A 1 209 ? 1.641 1.219 3.050 1.00 94.50 209 CYS A O 1
ATOM 1597 N N . PHE A 1 210 ? 2.581 -0.700 2.357 1.00 96.62 210 PHE A N 1
ATOM 1598 C CA . PHE A 1 210 ? 2.599 -1.408 3.630 1.00 96.62 210 PHE A CA 1
ATOM 1599 C C . PHE A 1 210 ? 4.016 -1.890 3.924 1.00 96.62 210 PHE A C 1
ATOM 1601 O O . PHE A 1 210 ? 4.800 -2.119 3.001 1.00 96.62 210 PHE A O 1
ATOM 1608 N N . HIS A 1 211 ? 4.358 -2.045 5.201 1.00 97.31 211 HIS A N 1
ATOM 1609 C CA . HIS A 1 211 ? 5.692 -2.489 5.596 1.00 97.31 211 HIS A CA 1
ATOM 1610 C C . HIS A 1 211 ? 5.680 -3.227 6.945 1.00 97.31 211 HIS A C 1
ATOM 1612 O O . HIS A 1 211 ? 4.979 -2.780 7.855 1.00 97.31 211 HIS A O 1
ATOM 1618 N N . PRO A 1 212 ? 6.480 -4.293 7.160 1.00 97.00 212 PRO A N 1
ATOM 1619 C CA . PRO A 1 212 ? 6.525 -5.014 8.440 1.00 97.00 212 PRO A CA 1
ATOM 1620 C C . PRO A 1 212 ? 6.888 -4.112 9.622 1.00 97.00 212 PRO A C 1
ATOM 1622 O O . PRO A 1 212 ? 6.364 -4.251 10.726 1.00 97.00 212 PRO A O 1
ATOM 1625 N N . ARG A 1 213 ? 7.762 -3.137 9.360 1.00 95.19 213 ARG A N 1
ATOM 1626 C CA . ARG A 1 213 ? 8.232 -2.134 10.323 1.00 95.19 213 ARG A CA 1
ATOM 1627 C C . ARG A 1 213 ? 7.490 -0.796 10.231 1.00 95.19 213 ARG A C 1
ATOM 1629 O O . ARG A 1 213 ? 8.006 0.191 10.739 1.00 95.19 213 ARG A O 1
ATOM 1636 N N . TYR A 1 214 ? 6.320 -0.739 9.580 1.00 95.44 214 TYR A N 1
ATOM 1637 C CA . TYR A 1 214 ? 5.604 0.526 9.390 1.00 95.44 214 TYR A CA 1
ATOM 1638 C C . TYR A 1 214 ? 5.372 1.234 10.733 1.00 95.44 214 TYR A C 1
ATOM 1640 O O . TYR A 1 214 ? 4.970 0.602 11.722 1.00 95.44 214 TYR A O 1
ATOM 1648 N N . ALA A 1 215 ? 5.622 2.542 10.736 1.00 91.81 215 ALA A N 1
ATOM 1649 C CA . ALA A 1 215 ? 5.374 3.452 11.844 1.00 91.81 215 ALA A CA 1
ATOM 1650 C C . ALA A 1 215 ? 4.407 4.556 11.398 1.00 91.81 215 ALA A C 1
ATOM 1652 O O . ALA A 1 215 ? 4.542 5.116 10.308 1.00 91.81 215 ALA A O 1
ATOM 1653 N N . THR A 1 216 ? 3.408 4.852 12.230 1.00 93.12 216 THR A N 1
ATOM 1654 C CA . THR A 1 216 ? 2.450 5.929 11.953 1.00 93.12 216 THR A CA 1
ATOM 1655 C C . THR A 1 216 ? 3.181 7.272 11.919 1.00 93.12 216 THR A C 1
ATOM 1657 O O . THR A 1 216 ? 3.933 7.551 12.854 1.00 93.12 216 THR A O 1
ATOM 1660 N N . PRO A 1 217 ? 2.967 8.116 10.893 1.00 91.31 217 PRO A N 1
ATOM 1661 C CA . PRO A 1 217 ? 3.611 9.422 10.820 1.00 91.31 217 PRO A CA 1
ATOM 1662 C C . PRO A 1 217 ? 3.285 10.285 12.040 1.00 91.31 217 PRO A C 1
ATOM 1664 O O . PRO A 1 217 ? 2.132 10.363 12.464 1.00 91.31 217 PRO A O 1
ATOM 1667 N N . ASP A 1 218 ? 4.275 10.986 12.581 1.00 89.25 218 ASP A N 1
ATOM 1668 C CA . ASP A 1 218 ? 4.093 11.854 13.752 1.00 89.25 218 ASP A CA 1
ATOM 1669 C C . ASP A 1 218 ? 3.381 13.181 13.418 1.00 89.25 218 ASP A C 1
ATOM 1671 O O . ASP A 1 218 ? 2.925 13.893 14.309 1.00 89.25 218 ASP A O 1
ATOM 1675 N N . GLY A 1 219 ? 3.243 13.494 12.125 1.00 86.19 219 GLY A N 1
ATOM 1676 C CA . GLY A 1 219 ? 2.609 14.710 11.622 1.00 86.19 219 GLY A CA 1
ATOM 1677 C C . GLY A 1 219 ? 3.533 15.925 11.547 1.00 86.19 219 GLY A C 1
ATOM 1678 O O . GLY A 1 219 ? 3.043 17.008 11.237 1.00 86.19 219 GLY A O 1
ATOM 1679 N N . LYS A 1 220 ? 4.840 15.772 11.807 1.00 83.38 220 LYS A N 1
ATOM 1680 C CA . LYS A 1 220 ? 5.822 16.857 11.640 1.00 83.38 220 LYS A CA 1
ATOM 1681 C C . LYS A 1 220 ? 6.215 17.076 10.180 1.00 83.38 220 LYS A C 1
ATOM 1683 O O . LYS A 1 220 ? 6.539 18.197 9.802 1.00 83.38 220 LYS A O 1
ATOM 1688 N N . SER A 1 221 ? 6.159 16.028 9.366 1.00 69.56 221 SER A N 1
ATOM 1689 C CA . SER A 1 221 ? 6.295 16.088 7.912 1.00 69.56 221 SER A CA 1
ATOM 1690 C C . SER A 1 221 ? 4.984 15.680 7.242 1.00 69.56 221 SER A C 1
ATOM 1692 O O . SER A 1 221 ? 4.185 14.921 7.803 1.00 69.56 221 SER A O 1
ATOM 1694 N N . TRP A 1 222 ? 4.739 16.204 6.037 1.00 53.31 222 TRP A N 1
ATOM 1695 C CA . TRP A 1 222 ? 3.678 15.666 5.189 1.00 53.31 222 TRP A CA 1
ATOM 1696 C C . TRP A 1 222 ? 4.056 14.222 4.858 1.00 53.31 222 TRP A C 1
ATOM 1698 O O . TRP A 1 222 ? 5.143 14.012 4.323 1.00 53.31 222 TRP A O 1
ATOM 1708 N N . PRO A 1 223 ? 3.223 13.230 5.215 1.00 62.41 223 PRO A N 1
ATOM 1709 C CA . PRO A 1 223 ? 3.619 11.848 5.032 1.00 62.41 223 PRO A CA 1
ATOM 1710 C C . PRO A 1 223 ? 3.625 11.494 3.548 1.00 62.41 223 PRO A C 1
ATOM 1712 O O . PRO A 1 223 ? 4.503 10.784 3.105 1.00 62.41 223 PRO A O 1
ATOM 1715 N N . GLY A 1 224 ? 2.716 12.070 2.768 1.00 67.62 224 GLY A N 1
ATOM 1716 C CA . GLY A 1 224 ? 2.688 11.902 1.328 1.00 67.62 224 GLY A CA 1
ATOM 1717 C C . GLY A 1 224 ? 1.810 10.777 0.824 1.00 67.62 224 GLY A C 1
ATOM 1718 O O . GLY A 1 224 ? 0.994 10.207 1.558 1.00 67.62 224 GLY A O 1
ATOM 1719 N N . PHE A 1 225 ? 1.932 10.524 -0.473 1.00 73.50 225 PHE A N 1
ATOM 1720 C CA . PHE A 1 225 ? 1.154 9.543 -1.212 1.00 73.50 225 PHE A CA 1
ATOM 1721 C C . PHE A 1 225 ? 1.251 8.141 -0.591 1.00 73.50 225 PHE A C 1
ATOM 1723 O O . PHE A 1 225 ? 2.315 7.678 -0.192 1.00 73.50 225 PHE A O 1
ATOM 1730 N N . GLY A 1 226 ? 0.110 7.458 -0.458 1.00 74.25 226 GLY A N 1
ATOM 1731 C CA . GLY A 1 226 ? 0.047 6.078 0.036 1.00 74.25 226 GLY A CA 1
ATOM 1732 C C . GLY A 1 226 ? 0.254 5.871 1.546 1.00 74.25 226 GLY A C 1
ATOM 1733 O O . GLY A 1 226 ? 0.114 4.738 2.018 1.00 74.25 226 GLY A O 1
ATOM 1734 N N . HIS A 1 227 ? 0.519 6.919 2.334 1.00 86.31 227 HIS A N 1
ATOM 1735 C CA . HIS A 1 227 ? 0.734 6.797 3.779 1.00 86.31 227 HIS A CA 1
ATOM 1736 C C . HIS A 1 227 ? -0.554 6.675 4.617 1.00 86.31 227 HIS A C 1
ATOM 1738 O O . HIS A 1 227 ? -1.684 6.873 4.171 1.00 86.31 227 HIS A O 1
ATOM 1744 N N . MET A 1 228 ? -0.386 6.279 5.880 1.00 91.31 228 MET A N 1
ATOM 1745 C CA . MET A 1 228 ? -1.394 6.424 6.940 1.00 91.31 228 MET A CA 1
ATOM 1746 C C . MET A 1 228 ? -1.524 7.890 7.384 1.00 91.31 228 MET A C 1
ATOM 1748 O O . MET A 1 228 ? -0.555 8.646 7.326 1.00 91.31 228 MET A O 1
ATOM 1752 N N . HIS A 1 229 ? -2.698 8.276 7.889 1.00 92.31 229 HIS A N 1
ATOM 1753 C CA . HIS A 1 229 ? -2.869 9.567 8.559 1.00 92.31 229 HIS A CA 1
ATOM 1754 C C . HIS A 1 229 ? -1.957 9.688 9.789 1.00 92.31 229 HIS A C 1
ATOM 1756 O O . HIS A 1 229 ? -1.621 8.693 10.429 1.00 92.31 229 HIS A O 1
ATOM 1762 N N . SER A 1 230 ? -1.557 10.914 10.124 1.00 93.88 230 SER A N 1
ATOM 1763 C CA . SER A 1 230 ? -0.645 11.153 11.241 1.00 93.88 230 SER A CA 1
ATOM 1764 C C . SER A 1 230 ? -1.276 10.846 12.602 1.00 93.88 230 SER A C 1
ATOM 1766 O O . SER A 1 230 ? -2.497 10.916 12.754 1.00 93.88 230 SER A O 1
ATOM 1768 N N . VAL A 1 231 ? -0.443 10.575 13.612 1.00 95.38 231 VAL A N 1
ATOM 1769 C CA . VAL A 1 231 ? -0.888 10.323 14.993 1.00 95.38 231 VAL A CA 1
ATOM 1770 C C . VAL A 1 231 ? -1.827 11.428 15.499 1.00 95.38 231 VAL A C 1
ATOM 1772 O O . VAL A 1 231 ? -2.942 11.082 15.883 1.00 95.38 231 VAL A O 1
ATOM 1775 N N . PRO A 1 232 ? -1.514 12.739 15.383 1.00 95.44 232 PRO A N 1
ATOM 1776 C CA . PRO A 1 232 ? -2.433 13.787 15.840 1.00 95.44 232 PRO A CA 1
ATOM 1777 C C . PRO A 1 232 ? -3.795 13.759 15.133 1.00 95.44 232 PRO A C 1
ATOM 1779 O O . PRO A 1 232 ? -4.824 14.110 15.713 1.00 95.44 232 PRO A O 1
ATOM 1782 N N . ARG A 1 233 ? -3.824 13.342 13.858 1.00 94.94 233 ARG A N 1
ATOM 1783 C CA . ARG A 1 233 ? -5.071 13.213 13.098 1.00 94.94 233 ARG A CA 1
ATOM 1784 C C . ARG A 1 233 ? -5.895 12.021 13.581 1.00 94.94 233 ARG A C 1
ATOM 1786 O O . ARG A 1 233 ? -7.108 12.167 13.718 1.00 94.94 233 ARG A O 1
ATOM 1793 N N . LEU A 1 234 ? -5.251 10.883 13.844 1.00 95.38 234 LEU A N 1
ATOM 1794 C CA . LEU A 1 234 ? -5.905 9.693 14.390 1.00 95.38 234 LEU A CA 1
ATOM 1795 C C . LEU A 1 234 ? -6.444 9.952 15.802 1.00 95.38 234 LEU A C 1
ATOM 1797 O O . LEU A 1 234 ? -7.599 9.644 16.071 1.00 95.38 234 LEU A O 1
ATOM 1801 N N . GLU A 1 235 ? -5.662 10.601 16.669 1.00 95.81 235 GLU A N 1
ATOM 1802 C CA . GLU A 1 235 ? -6.094 10.984 18.019 1.00 95.81 235 GLU A CA 1
ATOM 1803 C C . GLU A 1 235 ? -7.320 11.888 18.006 1.00 95.81 235 GLU A C 1
ATOM 1805 O O . GLU A 1 235 ? -8.233 11.720 18.816 1.00 95.81 235 GLU A O 1
ATOM 1810 N N . LYS A 1 236 ? -7.341 12.861 17.088 1.00 95.62 236 LYS A N 1
ATOM 1811 C CA . LYS A 1 236 ? -8.485 13.753 16.919 1.00 95.62 236 LYS A CA 1
ATOM 1812 C C . LYS A 1 236 ? -9.748 12.951 16.597 1.00 95.62 236 LYS A C 1
ATOM 1814 O O . LYS A 1 236 ? -10.749 13.112 17.287 1.00 95.62 236 LYS A O 1
ATOM 1819 N N . TRP A 1 237 ? -9.685 12.068 15.601 1.00 95.56 237 TRP A N 1
ATOM 1820 C CA . TRP A 1 237 ? -10.828 11.235 15.221 1.00 95.56 237 TRP A CA 1
ATOM 1821 C C . TRP A 1 237 ? -11.271 10.276 16.321 1.00 95.56 237 TRP A C 1
ATOM 1823 O O . TRP A 1 237 ? -12.475 10.100 16.515 1.00 95.56 237 TRP A O 1
ATOM 1833 N N . TYR A 1 238 ? -10.320 9.697 17.053 1.00 94.38 238 TYR A N 1
ATOM 1834 C CA . TYR A 1 238 ? -10.607 8.810 18.172 1.00 94.38 238 TYR A CA 1
ATOM 1835 C C . TYR A 1 238 ? -11.411 9.553 19.249 1.00 94.38 238 TYR A C 1
ATOM 1837 O O . TYR A 1 238 ? -12.524 9.156 19.584 1.00 94.38 238 TYR A O 1
ATOM 1845 N N . LYS A 1 239 ? -10.918 10.717 19.695 1.00 93.56 239 LYS A N 1
ATOM 1846 C CA . LYS A 1 239 ? -11.588 11.559 20.703 1.00 93.56 239 LYS A CA 1
ATOM 1847 C C . LYS A 1 239 ? -12.982 12.010 20.266 1.00 93.56 239 LYS A C 1
ATOM 1849 O O . LYS A 1 239 ? -13.906 11.964 21.076 1.00 93.56 239 LYS A O 1
ATOM 1854 N N . GLU A 1 240 ? -13.136 12.444 19.014 1.00 93.81 240 GLU A N 1
ATOM 1855 C CA . GLU A 1 240 ? -14.430 12.867 18.455 1.00 93.81 240 GLU A CA 1
ATOM 1856 C C . GLU A 1 240 ? -15.440 11.705 18.463 1.00 93.81 240 GLU A C 1
ATOM 1858 O O . GLU A 1 240 ? -16.542 11.851 18.985 1.00 93.81 240 GLU A O 1
ATOM 1863 N N . THR A 1 241 ? -15.032 10.522 17.995 1.00 91.38 241 THR A N 1
ATOM 1864 C CA . THR A 1 241 ? -15.919 9.350 17.876 1.00 91.38 241 THR A CA 1
ATOM 1865 C C . THR A 1 241 ? -16.352 8.803 19.244 1.00 91.38 241 THR A C 1
ATOM 1867 O O . THR A 1 241 ? -17.530 8.510 19.445 1.00 91.38 241 THR A O 1
ATOM 1870 N N . THR A 1 242 ? -15.430 8.701 20.209 1.00 87.88 242 THR A N 1
ATOM 1871 C CA . THR A 1 242 ? -15.733 8.214 21.572 1.00 87.88 242 THR A CA 1
ATOM 1872 C C . THR A 1 242 ? -16.566 9.220 22.381 1.00 87.88 242 THR A C 1
ATOM 1874 O O . THR A 1 242 ? -17.338 8.850 23.269 1.00 87.88 242 THR A O 1
ATOM 1877 N N . SER A 1 243 ? -16.449 10.516 22.076 1.00 86.00 243 SER A N 1
ATOM 1878 C CA . SER A 1 243 ? -17.276 11.546 22.721 1.00 86.00 243 SER A CA 1
ATOM 1879 C C . SER A 1 243 ? -18.711 11.555 22.185 1.00 86.00 243 SER A C 1
ATOM 1881 O O . SER A 1 243 ? -19.642 11.852 22.925 1.00 86.00 243 SER A O 1
ATOM 1883 N N . GLU A 1 244 ? -18.923 11.216 20.911 1.00 82.25 244 GLU A N 1
ATOM 1884 C CA . GLU A 1 244 ? -20.266 11.134 20.321 1.00 82.25 244 GLU A CA 1
ATOM 1885 C C . GLU A 1 244 ? -21.049 9.903 20.807 1.00 82.25 244 GLU A C 1
ATOM 1887 O O . GLU A 1 244 ? -22.256 9.990 21.049 1.00 82.25 244 GLU A O 1
ATOM 1892 N N . SER A 1 245 ? -20.379 8.763 21.005 1.00 74.00 245 SER A N 1
ATOM 1893 C CA . SER A 1 245 ? -21.022 7.524 21.472 1.00 74.00 245 SER A CA 1
ATOM 1894 C C . SER A 1 245 ? -21.549 7.629 22.909 1.00 74.00 245 SER A C 1
ATOM 1896 O O . SER A 1 245 ? -22.594 7.054 23.232 1.00 74.00 245 SER A O 1
ATOM 1898 N N . SER A 1 246 ? -20.885 8.419 23.755 1.00 66.38 246 SER A N 1
ATOM 1899 C CA . SER A 1 246 ? -21.219 8.596 25.173 1.00 66.38 246 SER A CA 1
ATOM 1900 C C . SER A 1 246 ? -22.476 9.443 25.429 1.00 66.38 246 SER A C 1
ATOM 1902 O O . SER A 1 246 ? -23.045 9.359 26.516 1.00 66.38 246 SER A O 1
ATOM 1904 N N . PHE A 1 247 ? -22.990 10.177 24.434 1.00 64.19 247 PHE A N 1
ATOM 1905 C CA . PHE A 1 247 ? -24.264 10.907 24.550 1.00 64.19 247 PHE A CA 1
ATOM 1906 C C . PHE A 1 247 ? -25.513 10.060 24.251 1.00 64.19 247 PHE A C 1
ATOM 1908 O O . PHE A 1 247 ? -26.620 10.488 24.580 1.00 64.19 247 PHE A O 1
ATOM 1915 N N . SER A 1 248 ? -25.372 8.870 23.650 1.00 61.97 248 SER A N 1
ATOM 1916 C CA . SER A 1 248 ? -26.521 8.023 23.267 1.00 61.97 248 SER A CA 1
ATOM 1917 C C . SER A 1 248 ? -26.824 6.870 24.238 1.00 61.97 248 SER A C 1
ATOM 1919 O O . SER A 1 248 ? -27.848 6.198 24.105 1.00 61.97 248 SER A O 1
ATOM 1921 N N . SER A 1 249 ? -25.978 6.670 25.251 1.00 55.56 249 SER A N 1
ATOM 1922 C CA . SER A 1 249 ? -26.060 5.551 26.196 1.00 55.56 249 SER A CA 1
ATOM 1923 C C . SER A 1 249 ? -26.600 6.018 27.549 1.00 55.56 249 SER A C 1
ATOM 1925 O O . SER A 1 249 ? -26.035 6.902 28.185 1.00 55.56 249 SER A O 1
ATOM 1927 N N . SER A 1 250 ? -27.702 5.420 28.006 1.00 58.44 250 SER A N 1
ATOM 1928 C CA . SER A 1 250 ? -28.288 5.688 29.330 1.00 58.44 250 SER A CA 1
ATOM 1929 C C . SER A 1 250 ? -27.267 5.479 30.469 1.00 58.44 250 SER A C 1
ATOM 1931 O O . SER A 1 250 ? -26.419 4.595 30.358 1.00 58.44 250 SER A O 1
ATOM 1933 N N . PRO A 1 251 ? -27.349 6.236 31.585 1.00 53.78 251 PRO A N 1
ATOM 1934 C CA . PRO A 1 251 ? -26.272 6.399 32.575 1.00 53.78 251 PRO A CA 1
ATOM 1935 C C . PRO A 1 251 ? -26.093 5.216 33.550 1.00 53.78 251 PRO A C 1
ATOM 1937 O O . PRO A 1 251 ? -25.793 5.397 34.729 1.00 53.78 251 PRO A O 1
ATOM 1940 N N . SER A 1 252 ? -26.278 3.984 33.090 1.00 48.31 252 SER A N 1
ATOM 1941 C CA . SER A 1 252 ? -26.140 2.784 33.913 1.00 48.31 252 SER A CA 1
ATOM 1942 C C . SER A 1 252 ? -24.841 2.046 33.597 1.00 48.31 252 SER A C 1
ATOM 1944 O O . SER A 1 252 ? -24.672 1.545 32.493 1.00 48.31 252 SER A O 1
ATOM 1946 N N . SER A 1 253 ? -24.002 1.910 34.628 1.00 50.44 253 SER A N 1
ATOM 1947 C CA . SER A 1 253 ? -22.737 1.162 34.754 1.00 50.44 253 SER A CA 1
ATOM 1948 C C . SER A 1 253 ? -21.439 1.867 34.329 1.00 50.44 253 SER A C 1
ATOM 1950 O O . SER A 1 253 ? -21.108 2.045 33.166 1.00 50.44 253 SER A O 1
ATOM 1952 N N . ALA A 1 254 ? -20.687 2.239 35.366 1.00 47.94 254 ALA A N 1
ATOM 1953 C CA . ALA A 1 254 ? -19.400 2.910 35.370 1.00 47.94 254 ALA A CA 1
ATOM 1954 C C . ALA A 1 254 ? -18.235 1.989 34.961 1.00 47.94 254 ALA A C 1
ATOM 1956 O O . ALA A 1 254 ? -17.376 1.666 35.781 1.00 47.94 254 ALA A O 1
ATOM 1957 N N . SER A 1 255 ? -18.166 1.596 33.692 1.00 51.00 255 SER A N 1
ATOM 1958 C CA . SER A 1 255 ? -16.866 1.333 33.075 1.00 51.00 255 SER A CA 1
ATOM 1959 C C . SER A 1 255 ? -16.437 2.620 32.392 1.00 51.00 255 SER A C 1
ATOM 1961 O O . SER A 1 255 ? -16.910 2.941 31.307 1.00 51.00 255 SER A O 1
ATOM 1963 N N . SER A 1 256 ? -15.587 3.393 33.067 1.00 54.81 256 SER A N 1
ATOM 1964 C CA . SER A 1 256 ? -14.786 4.415 32.403 1.00 54.81 256 SER A CA 1
ATOM 1965 C C . SER A 1 256 ? -14.003 3.685 31.314 1.00 54.81 256 SER A C 1
ATOM 1967 O O . SER A 1 256 ? -13.014 3.030 31.637 1.00 54.81 256 SER A O 1
ATOM 1969 N N . GLU A 1 257 ? -14.494 3.688 30.070 1.00 64.06 257 GLU A N 1
ATOM 1970 C CA . GLU A 1 257 ? -13.734 3.173 28.933 1.00 64.06 257 GLU A CA 1
ATOM 1971 C C . GLU A 1 257 ? -12.377 3.865 28.989 1.00 64.06 257 GLU A C 1
ATOM 1973 O O . GLU A 1 257 ? -12.286 5.097 28.988 1.00 64.06 257 GLU A O 1
ATOM 1978 N N . CYS A 1 258 ? -11.332 3.067 29.199 1.00 71.19 258 CYS A N 1
ATOM 1979 C CA . CYS A 1 258 ? -9.981 3.573 29.297 1.00 71.19 258 CYS A CA 1
ATOM 1980 C C . CYS A 1 258 ? -9.648 4.141 27.922 1.00 71.19 258 CYS A C 1
ATOM 1982 O O . CYS A 1 258 ? -9.449 3.381 26.978 1.00 71.19 258 CYS A O 1
ATOM 1984 N N . MET A 1 259 ? -9.667 5.470 27.786 1.00 88.62 259 MET A N 1
ATOM 1985 C CA . MET A 1 259 ? -9.223 6.100 26.550 1.00 88.62 259 MET A CA 1
ATOM 1986 C C . MET A 1 259 ? -7.806 5.622 26.252 1.00 88.62 259 MET A C 1
ATOM 1988 O O . MET A 1 259 ? -6.942 5.669 27.131 1.00 88.62 259 MET A O 1
ATOM 1992 N N . LEU A 1 260 ? -7.593 5.171 25.017 1.00 93.50 260 LEU A N 1
ATOM 1993 C CA . LEU A 1 260 ? -6.279 4.750 24.563 1.00 93.50 260 LEU A CA 1
ATOM 1994 C C . LEU A 1 260 ? -5.290 5.913 24.659 1.00 93.50 260 LEU A C 1
ATOM 1996 O O . LEU A 1 260 ? -5.610 7.075 24.382 1.00 93.50 260 LEU A O 1
ATOM 2000 N N . THR A 1 261 ? -4.072 5.576 25.051 1.00 95.31 261 THR A N 1
ATOM 2001 C CA . THR A 1 261 ? -2.918 6.470 25.047 1.00 95.31 261 THR A CA 1
ATOM 2002 C C . THR A 1 261 ? -2.511 6.845 23.619 1.00 95.31 261 THR A C 1
ATOM 2004 O O . THR A 1 261 ? -2.863 6.177 22.641 1.00 95.31 261 THR A O 1
ATOM 2007 N N . THR A 1 262 ? -1.723 7.914 23.485 1.00 95.88 262 THR A N 1
ATOM 2008 C CA . THR A 1 262 ? -1.128 8.323 22.204 1.00 95.88 262 THR A CA 1
ATOM 2009 C C . THR A 1 262 ? -0.320 7.183 21.577 1.00 95.88 262 THR A C 1
ATOM 2011 O O . THR A 1 262 ? -0.394 6.957 20.369 1.00 95.88 262 THR A O 1
ATOM 2014 N N . GLU A 1 263 ? 0.421 6.433 22.394 1.00 95.25 263 GLU A N 1
ATOM 2015 C CA . GLU A 1 263 ? 1.241 5.298 21.977 1.00 95.25 263 GLU A CA 1
ATOM 2016 C C . GLU A 1 263 ? 0.390 4.142 21.438 1.00 95.25 263 GLU A C 1
ATOM 2018 O O . GLU A 1 263 ? 0.731 3.561 20.405 1.00 95.25 263 GLU A O 1
ATOM 2023 N N . GLU A 1 264 ? -0.736 3.834 22.085 1.00 95.38 264 GLU A N 1
ATOM 2024 C CA . GLU A 1 264 ? -1.682 2.812 21.624 1.00 95.38 264 GLU A CA 1
ATOM 2025 C C . GLU A 1 264 ? -2.350 3.224 20.307 1.00 95.38 264 GLU A C 1
ATOM 2027 O O . GLU A 1 264 ? -2.389 2.432 19.365 1.00 95.38 264 GLU A O 1
ATOM 2032 N N . ILE A 1 265 ? -2.780 4.483 20.174 1.00 96.19 265 ILE A N 1
ATOM 2033 C CA . ILE A 1 265 ? -3.349 5.018 18.925 1.00 96.19 265 ILE A CA 1
ATOM 2034 C C . ILE A 1 265 ? -2.316 4.968 17.790 1.00 96.19 265 ILE A C 1
ATOM 2036 O O . ILE A 1 265 ? -2.621 4.532 16.674 1.00 96.19 265 ILE A O 1
ATOM 2040 N N . ALA A 1 266 ? -1.071 5.363 18.068 1.00 95.19 266 ALA A N 1
ATOM 2041 C CA . ALA A 1 266 ? 0.022 5.277 17.107 1.00 95.19 266 ALA A CA 1
ATOM 2042 C C . ALA A 1 266 ? 0.302 3.823 16.694 1.00 95.19 266 ALA A C 1
ATOM 2044 O O . ALA A 1 266 ? 0.493 3.555 15.502 1.00 95.19 266 ALA A O 1
ATOM 2045 N N . ALA A 1 267 ? 0.279 2.883 17.645 1.00 93.56 267 ALA A N 1
ATOM 2046 C CA . ALA A 1 267 ? 0.429 1.456 17.382 1.00 93.56 267 ALA A CA 1
ATOM 2047 C C . ALA A 1 267 ? -0.735 0.900 16.546 1.00 93.56 267 ALA A C 1
ATOM 2049 O O . ALA A 1 267 ? -0.489 0.167 15.588 1.00 93.56 267 ALA A O 1
ATOM 2050 N N . GLY A 1 268 ? -1.978 1.292 16.835 1.00 93.94 268 GLY A N 1
ATOM 2051 C CA . GLY A 1 268 ? -3.161 0.909 16.061 1.00 93.94 268 GLY A CA 1
ATOM 2052 C C . GLY A 1 268 ? -3.098 1.409 14.616 1.00 93.94 268 GLY A C 1
ATOM 2053 O O . GLY A 1 268 ? -3.352 0.647 13.680 1.00 93.94 268 GLY A O 1
ATOM 2054 N N . GLY A 1 269 ? -2.668 2.656 14.400 1.00 94.50 269 GLY A N 1
ATOM 2055 C CA . GLY A 1 269 ? -2.389 3.183 13.058 1.00 94.50 269 GLY A CA 1
ATOM 2056 C C . GLY A 1 269 ? -1.294 2.396 12.327 1.00 94.50 269 GLY A C 1
ATOM 2057 O O . GLY A 1 269 ? -1.423 2.098 11.138 1.00 94.50 269 GLY A O 1
ATOM 2058 N N . ALA A 1 270 ? -0.244 1.987 13.042 1.00 94.00 270 ALA A N 1
ATOM 2059 C CA . ALA A 1 270 ? 0.869 1.246 12.463 1.00 94.00 270 ALA A CA 1
ATOM 2060 C C . ALA A 1 270 ? 0.435 -0.166 12.057 1.00 94.00 270 ALA A C 1
ATOM 2062 O O . ALA A 1 270 ? 0.720 -0.601 10.942 1.00 94.00 270 ALA A O 1
ATOM 2063 N N . TRP A 1 271 ? -0.311 -0.866 12.916 1.00 94.19 271 TRP A N 1
ATOM 2064 C CA . TRP A 1 271 ? -0.808 -2.217 12.648 1.00 94.19 271 TRP A CA 1
ATOM 2065 C C . TRP A 1 271 ? -1.721 -2.298 11.422 1.00 94.19 271 TRP A C 1
ATOM 2067 O O . TRP A 1 271 ? -1.672 -3.297 10.708 1.00 94.19 271 TRP A O 1
ATOM 2077 N N . GLN A 1 272 ? -2.459 -1.232 11.097 1.00 94.06 272 GLN A N 1
ATOM 2078 C CA . GLN A 1 272 ? -3.241 -1.152 9.854 1.00 94.06 272 GLN A CA 1
ATOM 2079 C C . GLN A 1 272 ? -2.379 -1.132 8.581 1.00 94.06 272 GLN A C 1
ATOM 2081 O O . GLN A 1 272 ? -2.876 -1.444 7.499 1.00 94.06 272 GLN A O 1
ATOM 2086 N N . ARG A 1 273 ? -1.098 -0.757 8.682 1.00 94.81 273 ARG A N 1
ATOM 2087 C CA . ARG A 1 273 ? -0.136 -0.718 7.566 1.00 94.81 273 ARG A CA 1
ATOM 2088 C C . ARG A 1 273 ? 0.946 -1.795 7.649 1.00 94.81 273 ARG A C 1
ATOM 2090 O O . ARG A 1 273 ? 1.822 -1.840 6.785 1.00 94.81 273 ARG A O 1
ATOM 2097 N N . ARG A 1 274 ? 0.903 -2.665 8.659 1.00 95.94 274 ARG A N 1
ATOM 2098 C CA . ARG A 1 274 ? 1.872 -3.753 8.809 1.00 95.94 274 ARG A CA 1
ATOM 2099 C C . ARG A 1 274 ? 1.433 -4.997 8.061 1.00 95.94 274 ARG A C 1
ATOM 2101 O O . ARG A 1 274 ? 0.343 -5.525 8.270 1.00 95.94 274 ARG A O 1
ATOM 2108 N N . THR A 1 275 ? 2.339 -5.493 7.236 1.00 96.88 275 THR A N 1
ATOM 2109 C CA . THR A 1 275 ? 2.207 -6.699 6.414 1.00 96.88 275 THR A CA 1
ATOM 2110 C C . THR A 1 275 ? 3.369 -7.653 6.699 1.00 96.88 275 THR A C 1
ATOM 2112 O O . THR A 1 275 ? 4.365 -7.234 7.286 1.00 96.88 275 THR A O 1
ATOM 2115 N N . PRO A 1 276 ? 3.282 -8.940 6.308 1.00 96.50 276 PRO A N 1
ATOM 2116 C CA . PRO A 1 276 ? 4.379 -9.892 6.497 1.00 96.50 276 PRO A CA 1
ATOM 2117 C C . PRO A 1 276 ? 5.643 -9.515 5.724 1.00 96.50 276 PRO A C 1
ATOM 2119 O O . PRO A 1 276 ? 6.732 -9.866 6.161 1.00 96.50 276 PRO A O 1
ATOM 2122 N N . HIS A 1 277 ? 5.467 -8.820 4.599 1.00 97.75 277 HIS A N 1
ATOM 2123 C CA . HIS A 1 277 ? 6.529 -8.310 3.743 1.00 97.75 277 HIS A CA 1
ATOM 2124 C C . HIS A 1 277 ? 6.259 -6.852 3.384 1.00 97.75 277 HIS A C 1
ATOM 2126 O O . HIS A 1 277 ? 5.099 -6.426 3.421 1.00 97.75 277 HIS A O 1
ATOM 2132 N N . ALA A 1 278 ? 7.277 -6.092 2.995 1.00 97.94 278 ALA A N 1
ATOM 2133 C CA . ALA A 1 278 ? 7.079 -4.807 2.332 1.00 97.94 278 ALA A CA 1
ATOM 2134 C C . ALA A 1 278 ? 6.132 -5.022 1.141 1.00 97.94 278 ALA A C 1
ATOM 2136 O O . ALA A 1 278 ? 6.302 -5.981 0.393 1.00 97.94 278 ALA A O 1
ATOM 2137 N N . THR A 1 279 ? 5.041 -4.263 1.039 1.00 98.25 279 THR A N 1
ATOM 2138 C CA . THR A 1 279 ? 3.975 -4.561 0.066 1.00 98.25 279 THR A CA 1
ATOM 2139 C C . THR A 1 279 ? 3.436 -3.294 -0.577 1.00 98.25 279 THR A C 1
ATOM 2141 O O . THR A 1 279 ? 3.027 -2.366 0.121 1.00 98.25 279 THR A O 1
ATOM 2144 N N . ILE A 1 280 ? 3.404 -3.275 -1.906 1.00 97.81 280 ILE A N 1
ATOM 2145 C CA . ILE A 1 280 ? 2.712 -2.259 -2.698 1.00 97.81 280 ILE A CA 1
ATOM 2146 C C . ILE A 1 280 ? 1.304 -2.785 -2.962 1.00 97.81 280 ILE A C 1
ATOM 2148 O O . ILE A 1 280 ? 1.128 -3.856 -3.547 1.00 97.81 280 ILE A O 1
ATOM 2152 N N . ASN A 1 281 ? 0.299 -2.047 -2.502 1.00 97.31 281 ASN A N 1
ATOM 2153 C CA . ASN A 1 281 ? -1.095 -2.301 -2.821 1.00 97.31 281 ASN A CA 1
ATOM 2154 C C . ASN A 1 281 ? -1.546 -1.313 -3.890 1.00 97.31 281 ASN A C 1
ATOM 2156 O O . ASN A 1 281 ? -1.492 -0.104 -3.668 1.00 97.31 281 ASN A O 1
ATOM 2160 N N . VAL A 1 282 ? -2.019 -1.824 -5.018 1.00 96.50 282 VAL A N 1
ATOM 2161 C CA . VAL A 1 282 ? -2.636 -1.002 -6.057 1.00 96.50 282 VAL A CA 1
ATOM 2162 C C . VAL A 1 282 ? -4.124 -1.286 -6.062 1.00 96.50 282 VAL A C 1
ATOM 2164 O O . VAL A 1 282 ? -4.547 -2.440 -6.067 1.00 96.50 282 VAL A O 1
ATOM 2167 N N . LEU A 1 283 ? -4.915 -0.228 -6.060 1.00 94.44 283 LEU A N 1
ATOM 2168 C CA . LEU A 1 283 ? -6.367 -0.258 -6.098 1.00 94.44 283 LEU A CA 1
ATOM 2169 C C . LEU A 1 283 ? -6.815 0.477 -7.355 1.00 94.44 283 LEU A C 1
ATOM 2171 O O . LEU A 1 283 ? -6.170 1.444 -7.760 1.00 94.44 283 LEU A O 1
ATOM 2175 N N . ARG A 1 284 ? -7.923 0.061 -7.963 1.00 93.50 284 ARG A N 1
ATOM 2176 C CA . ARG A 1 284 ? -8.522 0.862 -9.033 1.00 93.50 284 ARG A CA 1
ATOM 2177 C C . ARG A 1 284 ? -9.080 2.173 -8.468 1.00 93.50 284 ARG A C 1
ATOM 2179 O O . ARG A 1 284 ? -9.615 2.199 -7.357 1.00 93.50 284 ARG A O 1
ATOM 2186 N N . ALA A 1 285 ? -8.942 3.262 -9.219 1.00 92.44 285 ALA A N 1
ATOM 2187 C CA . ALA A 1 285 ? -9.361 4.590 -8.770 1.00 92.44 285 ALA A CA 1
ATOM 2188 C C . ALA A 1 285 ? -10.883 4.690 -8.564 1.00 92.44 285 ALA A C 1
ATOM 2190 O O . ALA A 1 285 ? -11.324 5.252 -7.565 1.00 92.44 285 ALA A O 1
ATOM 2191 N N . ASP A 1 286 ? -11.676 4.059 -9.435 1.00 90.75 286 ASP A N 1
ATOM 2192 C CA . ASP A 1 286 ? -13.138 3.956 -9.302 1.00 90.75 286 ASP A CA 1
ATOM 2193 C C . ASP A 1 286 ? -13.561 3.311 -7.966 1.00 90.75 286 ASP A C 1
ATOM 2195 O O . ASP A 1 286 ? -14.482 3.775 -7.291 1.00 90.75 286 ASP A O 1
ATOM 2199 N N . GLN A 1 287 ? -12.843 2.273 -7.531 1.00 90.00 287 GLN A N 1
ATOM 2200 C CA . GLN A 1 287 ? -13.053 1.621 -6.242 1.00 90.00 287 GLN A CA 1
ATOM 2201 C C . GLN A 1 287 ? -12.683 2.514 -5.067 1.00 90.00 287 GLN A C 1
ATOM 2203 O O . GLN A 1 287 ? -13.390 2.499 -4.059 1.00 90.00 287 GLN A O 1
ATOM 2208 N N . LEU A 1 288 ? -11.589 3.267 -5.177 1.00 89.00 288 LEU A N 1
ATOM 2209 C CA . LEU A 1 288 ? -11.173 4.213 -4.146 1.00 89.00 288 LEU A CA 1
ATOM 2210 C C . LEU A 1 288 ? -12.196 5.333 -3.976 1.00 89.00 288 LEU A C 1
ATOM 2212 O O . LEU A 1 288 ? -12.642 5.565 -2.856 1.00 89.00 288 LEU A O 1
ATOM 2216 N N . GLU A 1 289 ? -12.631 5.950 -5.071 1.00 90.00 289 GLU A N 1
ATOM 2217 C CA . GLU A 1 289 ? -13.630 7.019 -5.059 1.00 90.00 289 GLU A CA 1
ATOM 2218 C C . GLU A 1 289 ? -14.964 6.531 -4.467 1.00 90.00 289 GLU A C 1
ATOM 2220 O O . GLU A 1 289 ? -15.525 7.141 -3.548 1.00 90.00 289 GLU A O 1
ATOM 2225 N N . ALA A 1 290 ? -15.443 5.364 -4.911 1.00 90.75 290 ALA A N 1
ATOM 2226 C CA . ALA A 1 290 ? -16.662 4.767 -4.376 1.00 90.75 290 ALA A CA 1
ATOM 2227 C C . ALA A 1 290 ? -16.522 4.396 -2.890 1.00 90.75 290 ALA A C 1
ATOM 2229 O O . ALA A 1 290 ? -17.437 4.645 -2.098 1.00 90.75 290 ALA A O 1
ATOM 2230 N N . ALA A 1 291 ? -15.381 3.835 -2.483 1.00 88.06 291 ALA A N 1
ATOM 2231 C CA . ALA A 1 291 ? -15.100 3.519 -1.088 1.00 88.06 291 ALA A CA 1
ATOM 2232 C C . ALA A 1 291 ? -15.075 4.781 -0.214 1.00 88.06 291 ALA A C 1
ATOM 2234 O O . ALA A 1 291 ? -15.661 4.776 0.869 1.00 88.06 291 ALA A O 1
ATOM 2235 N N . GLU A 1 292 ? -14.449 5.862 -0.680 1.00 86.62 292 GLU A N 1
ATOM 2236 C CA . GLU A 1 292 ? -14.395 7.147 0.019 1.00 86.62 292 GLU A CA 1
ATOM 2237 C C . GLU A 1 292 ? -15.785 7.752 0.218 1.00 86.62 292 GLU A C 1
ATOM 2239 O O . GLU A 1 292 ? -16.086 8.206 1.322 1.00 86.62 292 GLU A O 1
ATOM 2244 N N . SER A 1 293 ? -16.671 7.656 -0.780 1.00 87.38 293 SER A N 1
ATOM 2245 C CA . SER A 1 293 ? -18.052 8.155 -0.673 1.00 87.38 293 SER A CA 1
ATOM 2246 C C . SER A 1 293 ? -18.874 7.477 0.437 1.00 87.38 293 SER A C 1
ATOM 2248 O O . SER A 1 293 ? -19.780 8.083 1.009 1.00 87.38 293 SER A O 1
ATOM 2250 N N . ARG A 1 294 ? -18.546 6.222 0.780 1.00 84.62 294 ARG A N 1
ATOM 2251 C CA . ARG A 1 294 ? -19.211 5.448 1.846 1.00 84.62 294 ARG A CA 1
ATOM 2252 C C . ARG A 1 294 ? -18.529 5.561 3.199 1.00 84.62 294 ARG A C 1
ATOM 2254 O O . ARG A 1 294 ? -19.122 5.228 4.227 1.00 84.62 294 ARG A O 1
ATOM 2261 N N . ARG A 1 295 ? -17.257 5.945 3.212 1.00 82.56 295 ARG A N 1
ATOM 2262 C CA . ARG A 1 295 ? -16.400 5.824 4.384 1.00 82.56 295 ARG A CA 1
ATOM 2263 C C . ARG A 1 295 ? -16.498 7.068 5.252 1.00 82.56 295 ARG A C 1
ATOM 2265 O O . ARG A 1 295 ? -15.963 8.123 4.928 1.00 82.56 295 ARG A O 1
ATOM 2272 N N . VAL A 1 296 ? -17.036 6.905 6.457 1.00 87.00 296 VAL A N 1
ATOM 2273 C CA . VAL A 1 296 ? -16.814 7.877 7.534 1.00 87.00 296 VAL A CA 1
ATOM 2274 C C . VAL A 1 296 ? -15.413 7.633 8.092 1.00 87.00 296 VAL A C 1
ATOM 2276 O O . VAL A 1 296 ? -15.225 6.808 8.984 1.00 87.00 296 VAL A O 1
ATOM 2279 N N . SER A 1 297 ? -14.413 8.303 7.506 1.00 87.06 297 SER A N 1
ATOM 2280 C CA . SER A 1 297 ? -12.988 8.035 7.767 1.00 87.06 297 SER A CA 1
ATOM 2281 C C . SER A 1 297 ? -12.653 7.979 9.259 1.00 87.06 297 SER A C 1
ATOM 2283 O O . SER A 1 297 ? -12.029 7.013 9.684 1.00 87.06 297 SER A O 1
ATOM 2285 N N . GLY A 1 298 ? -13.115 8.955 10.051 1.00 89.50 298 GLY A N 1
ATOM 2286 C CA . GLY A 1 298 ? -12.861 8.985 11.495 1.00 89.50 298 GLY A CA 1
ATOM 2287 C C . GLY A 1 298 ? -13.361 7.727 12.202 1.00 89.50 298 GLY A C 1
ATOM 2288 O O . GLY A 1 298 ? -12.566 7.016 12.805 1.00 89.50 298 GLY A O 1
ATOM 2289 N N . LYS A 1 299 ? -14.640 7.382 12.010 1.00 92.62 299 LYS A N 1
ATOM 2290 C CA . LYS A 1 299 ? -15.249 6.172 12.575 1.00 92.62 299 LYS A CA 1
ATOM 2291 C C . LYS A 1 299 ? -14.509 4.896 12.164 1.00 92.62 299 LYS A C 1
ATOM 2293 O O . LYS A 1 299 ? -14.204 4.077 13.019 1.00 92.62 299 LYS A O 1
ATOM 2298 N N . MET A 1 300 ? -14.182 4.742 10.879 1.00 93.25 300 MET A N 1
ATOM 2299 C CA . MET A 1 300 ? -13.470 3.553 10.394 1.00 93.25 300 MET A CA 1
ATOM 2300 C C . MET A 1 300 ? -12.090 3.406 11.051 1.00 93.25 300 MET A C 1
ATOM 2302 O O . MET A 1 300 ? -11.733 2.313 11.484 1.00 93.25 300 MET A O 1
ATOM 2306 N N . TYR A 1 301 ? -11.300 4.482 11.114 1.00 94.19 301 TYR A N 1
ATOM 2307 C CA . TYR A 1 301 ? -9.972 4.411 11.724 1.00 94.19 301 TYR A CA 1
ATOM 2308 C C . TYR A 1 301 ? -10.047 4.155 13.229 1.00 94.19 301 TYR A C 1
ATOM 2310 O O . TYR A 1 301 ? -9.249 3.357 13.712 1.00 94.19 301 TYR A O 1
ATOM 2318 N N . THR A 1 302 ? -11.004 4.763 13.937 1.00 94.50 302 THR A N 1
ATOM 2319 C CA . THR A 1 302 ? -11.265 4.499 15.362 1.00 94.50 302 THR A CA 1
ATOM 2320 C C . THR A 1 302 ? -11.607 3.027 15.593 1.00 94.50 302 THR A C 1
ATOM 2322 O O . THR A 1 302 ? -10.885 2.353 16.318 1.00 94.50 302 THR A O 1
ATOM 2325 N N . GLU A 1 303 ? -12.607 2.485 14.886 1.00 94.50 303 GLU A N 1
ATOM 2326 C CA . GLU A 1 303 ? -12.996 1.070 15.009 1.00 94.50 303 GLU A CA 1
ATOM 2327 C C . GLU A 1 303 ? -11.833 0.116 14.702 1.00 94.50 303 GLU A C 1
ATOM 2329 O O . GLU A 1 303 ? -11.697 -0.941 15.319 1.00 94.50 303 GLU A O 1
ATOM 2334 N N . ASN A 1 304 ? -10.993 0.461 13.724 1.00 95.44 304 ASN A N 1
ATOM 2335 C CA . ASN A 1 304 ? -9.822 -0.339 13.386 1.00 95.44 304 ASN A CA 1
ATOM 2336 C C . ASN A 1 304 ? -8.736 -0.272 14.461 1.00 95.44 304 ASN A C 1
ATOM 2338 O O . ASN A 1 304 ? -8.071 -1.279 14.687 1.00 95.44 304 ASN A O 1
ATOM 2342 N N . ILE A 1 305 ? -8.534 0.884 15.098 1.00 95.38 305 ILE A N 1
ATOM 2343 C CA . ILE A 1 305 ? -7.614 1.017 16.232 1.00 95.38 305 ILE A CA 1
ATOM 2344 C C . ILE A 1 305 ? -8.107 0.126 17.376 1.00 95.38 305 ILE A C 1
ATOM 2346 O O . ILE A 1 305 ? -7.336 -0.716 17.830 1.00 95.38 305 ILE A O 1
ATOM 2350 N N . ASP A 1 306 ? -9.390 0.204 17.737 1.00 94.19 306 ASP A N 1
ATOM 2351 C CA . ASP A 1 306 ? -9.979 -0.628 18.796 1.00 94.19 306 ASP A CA 1
ATOM 2352 C C . ASP A 1 306 ? -9.768 -2.119 18.530 1.00 94.19 306 ASP A C 1
ATOM 2354 O O . ASP A 1 306 ? -9.263 -2.840 19.376 1.00 94.19 306 ASP A O 1
ATOM 2358 N N . LYS A 1 307 ? -10.046 -2.593 17.312 1.00 93.38 307 LYS A N 1
ATOM 2359 C CA . LYS A 1 307 ? -9.845 -4.009 16.946 1.00 93.38 307 LYS A CA 1
ATOM 2360 C C . LYS A 1 307 ? -8.391 -4.485 17.029 1.00 93.38 307 LYS A C 1
ATOM 2362 O O . LYS A 1 307 ? -8.157 -5.693 17.079 1.00 93.38 307 LYS A O 1
ATOM 2367 N N . LEU A 1 308 ? -7.420 -3.580 16.900 1.00 90.50 308 LEU A N 1
ATOM 2368 C CA . LEU A 1 308 ? -6.000 -3.924 16.781 1.00 90.50 308 LEU A CA 1
ATOM 2369 C C . LEU A 1 308 ? -5.232 -3.775 18.092 1.00 90.50 308 LEU A C 1
ATOM 2371 O O . LEU A 1 308 ? -4.233 -4.476 18.267 1.00 90.50 308 LEU A O 1
ATOM 2375 N N . VAL A 1 309 ? -5.649 -2.855 18.963 1.00 90.00 309 VAL A N 1
ATOM 2376 C CA . VAL A 1 309 ? -4.940 -2.546 20.214 1.00 90.00 309 VAL A CA 1
ATOM 2377 C C . VAL A 1 309 ? -5.840 -2.415 21.447 1.00 90.00 309 VAL A C 1
ATOM 2379 O O . VAL A 1 309 ? -5.288 -2.389 22.544 1.00 90.00 309 VAL A O 1
ATOM 2382 N N . GLY A 1 310 ? -7.166 -2.331 21.288 1.00 72.12 310 GLY A N 1
ATOM 2383 C CA . GLY A 1 310 ? -8.141 -2.319 22.389 1.00 72.12 310 GLY A CA 1
ATOM 2384 C C . GLY A 1 310 ? -8.560 -3.721 22.816 1.00 72.12 310 GLY A C 1
ATOM 2385 O O . GLY A 1 310 ? -8.821 -3.896 24.026 1.00 72.12 310 GLY A O 1
#

InterPro domains:
  IPR009858 Protein of unknown function DUF1415 [PF07209] (91-215)

Organism: NCBI:txid44447

pLDDT: mean 81.52, std 16.76, range [27.06, 98.5]

Sequence (310 aa):
GLPDASTPLVQNFCEIVEWMRTTMTSDSDETTKNDAISAVYNGFVLKAEFIKEEKLDIPTIRLERISSPVGSSTGHEHKEIDASPSAENIINKRTRKWVQRILVELGICPFTKSDRMSGQGLLDLGVPAGSIAYHASFQRHPIGLFADTWKAIDEMIKAGPEGKIGVSSILLAAPEYDNDFDVWAGPIFAMLEAGVVAAEAESQVGVVCFHPRYATPDGKSWPGFGHMHSVPRLEKWYKETTSESSFSSSPSSASSECMLTTEEIAAGGAWQRRTPHATINVLRADQLEAAESRRVSGKMYTENIDKLVG

Radius of gyration: 21.69 Å; chains: 1; bounding box: 65×42×68 Å

Foldseek 3Di:
DADDLDPVLLVVLQVLLLVQQVVQVPDDDDDDDDDFRFRDDPQKTWTWDFDPDPPDPGTDIDIDIHRHPDDDDPDPPPPQPPPDPVSFVVQQVQQLVCCCVQCAVLVLDVQRPHSFWGLPPLVVVVQDIETEAEAEQSDLDLVSVVVVVVVVLVCQVVQDRDDHSHHFKYKYFYQSCQPPVVCLQRSNQSNVVSVCSSVVCLQWKAKAKAYQPFWAACPPDDSDGRHFHHLVVLLVLLVVVVVVVVVVDDPPDDPPPPRDDSVLSRVLSNVSRHGPGTIMMMGTNSSVVSSVVPDPPSVSSNSSSVSRRD

Secondary structure (DSSP, 8-state):
----S-HHHHHHHHHHHHHHHHHHHTTT------S---EEETTEEEEEEEE--TT-SS-EEEEEEEEPP---------------HHHHHHHHHHHHHHIIIIIIIS-SSTTEEETTEE-TT-GGGT---EEEEEEE---SSHHHHHHHHHHHHHHHHHH-SSTTT-EEEEEEE-GGGTT-HHHIIIIIHHHHHHHHHHTT-TTTEEEEEE-TT-----SSS---TTPPPPHHHHHHHHHHHHHHHTTSS-S-------PPPHHHHHHHHHHTT--SS-EEEEEEHHHHHHHHHH--HHHHHHHHHHHHH-